Protein AF-A0A7S1ZCR9-F1 (afdb_monomer)

Structure (mmCIF, N/CA/C/O backbone):
data_AF-A0A7S1ZCR9-F1
#
_entry.id   AF-A0A7S1ZCR9-F1
#
loop_
_atom_site.group_PDB
_atom_site.id
_atom_site.type_symbol
_atom_site.label_atom_id
_atom_site.label_alt_id
_atom_site.label_comp_id
_atom_site.label_asym_id
_atom_site.label_entity_id
_atom_site.label_seq_id
_atom_site.pdbx_PDB_ins_code
_atom_site.Cartn_x
_atom_site.Cartn_y
_atom_site.Cartn_z
_atom_site.occupancy
_atom_site.B_iso_or_equiv
_atom_site.auth_seq_id
_atom_site.auth_comp_id
_atom_site.auth_asym_id
_atom_site.auth_atom_id
_atom_site.pdbx_PDB_model_num
ATOM 1 N N . ASP A 1 1 ? -61.822 32.992 -26.534 1.00 49.50 1 ASP A N 1
ATOM 2 C CA . ASP A 1 1 ? -61.126 31.820 -25.981 1.00 49.50 1 ASP A CA 1
ATOM 3 C C . ASP A 1 1 ? -60.286 31.151 -27.048 1.00 49.50 1 ASP A C 1
ATOM 5 O O . ASP A 1 1 ? -60.762 30.267 -27.739 1.00 49.50 1 ASP A O 1
ATOM 9 N N . GLU A 1 2 ? -59.045 31.603 -27.211 1.00 49.84 2 GLU A N 1
ATOM 10 C CA . GLU A 1 2 ? -58.054 30.924 -28.050 1.00 49.84 2 GLU A CA 1
ATOM 11 C C . GLU A 1 2 ? -56.739 30.927 -27.271 1.00 49.84 2 GLU A C 1
ATOM 13 O O . GLU A 1 2 ? -56.136 31.972 -27.029 1.00 49.84 2 GLU A O 1
ATOM 18 N N . LYS A 1 3 ? -56.384 29.755 -26.740 1.00 51.88 3 LYS A N 1
ATOM 19 C CA . LYS A 1 3 ? -55.224 29.540 -25.873 1.00 51.88 3 LYS A CA 1
ATOM 20 C C . LYS A 1 3 ? -54.081 29.052 -26.762 1.00 51.88 3 LYS A C 1
ATOM 22 O O . LYS A 1 3 ? -54.207 28.007 -27.392 1.00 51.88 3 LYS A O 1
ATOM 27 N N . ASN A 1 4 ? -53.014 29.841 -26.837 1.00 52.41 4 ASN A N 1
ATOM 28 C CA . ASN A 1 4 ? -51.874 29.614 -27.721 1.00 52.41 4 ASN A CA 1
ATOM 29 C C . ASN A 1 4 ? -50.956 28.505 -27.146 1.00 52.41 4 ASN A C 1
ATOM 31 O O . ASN A 1 4 ? -50.535 28.640 -25.996 1.00 52.41 4 ASN A O 1
ATOM 35 N N . PRO A 1 5 ? -50.658 27.416 -27.88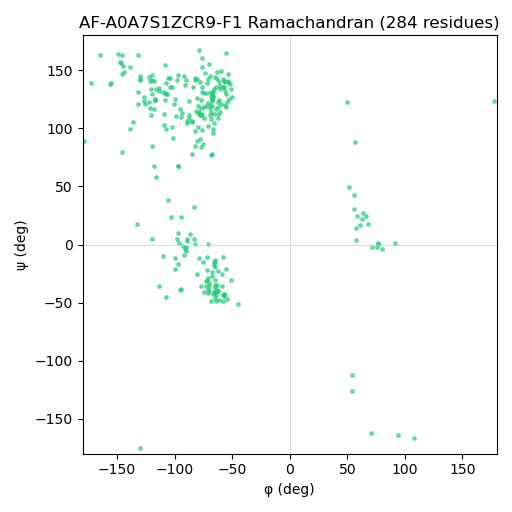0 1.00 57.91 5 PRO A N 1
ATOM 36 C CA . PRO A 1 5 ? -49.864 26.288 -27.390 1.00 57.91 5 PRO A CA 1
ATOM 37 C C . PRO A 1 5 ? -48.390 26.407 -27.820 1.00 57.91 5 PRO A C 1
ATOM 39 O O . PRO A 1 5 ? -47.932 25.637 -28.660 1.00 57.91 5 PRO A O 1
ATOM 42 N N . ALA A 1 6 ? -47.657 27.396 -27.299 1.00 52.97 6 ALA A N 1
ATOM 43 C CA . ALA A 1 6 ? -46.291 27.682 -27.763 1.00 52.97 6 ALA A CA 1
ATOM 44 C C . ALA A 1 6 ? -45.232 27.870 -26.659 1.00 52.97 6 ALA A C 1
ATOM 46 O O . ALA A 1 6 ? -44.154 28.367 -26.961 1.00 52.97 6 ALA A O 1
ATOM 47 N N . ASP A 1 7 ? -45.495 27.425 -25.427 1.00 53.25 7 ASP A N 1
ATOM 48 C CA . ASP A 1 7 ? -44.511 27.456 -24.335 1.00 53.25 7 ASP A CA 1
ATOM 49 C C . ASP A 1 7 ? -44.200 26.027 -23.851 1.00 53.25 7 ASP A C 1
ATOM 51 O O . ASP A 1 7 ? -44.572 25.622 -22.751 1.00 53.25 7 ASP A O 1
ATOM 55 N N . GLU A 1 8 ? -43.548 25.229 -24.699 1.00 56.06 8 GLU A N 1
ATOM 56 C CA . GLU A 1 8 ? -42.775 24.062 -24.251 1.00 56.06 8 GLU A CA 1
ATOM 57 C C . GLU A 1 8 ? -41.293 24.461 -24.268 1.00 56.06 8 GLU A C 1
ATOM 59 O O . GLU A 1 8 ? -40.614 24.387 -25.293 1.00 56.06 8 GLU A O 1
ATOM 64 N N . GLU A 1 9 ? -40.805 24.951 -23.124 1.00 56.88 9 GLU A N 1
ATOM 65 C CA . GLU A 1 9 ? -39.379 25.170 -22.880 1.00 56.88 9 GLU A CA 1
ATOM 66 C C . GLU A 1 9 ? -38.645 23.824 -22.938 1.00 56.88 9 GLU A C 1
ATOM 68 O O . GLU A 1 9 ? -38.769 22.972 -22.054 1.00 56.88 9 GLU A O 1
ATOM 73 N N . ALA A 1 10 ? -37.862 23.633 -23.998 1.00 54.91 10 ALA A N 1
ATOM 74 C CA . ALA A 1 10 ? -36.918 22.536 -24.110 1.00 54.91 10 ALA A CA 1
ATOM 75 C C . ALA A 1 10 ? -35.820 22.710 -23.048 1.00 54.91 10 ALA A C 1
ATOM 77 O O . ALA A 1 10 ? -34.938 23.557 -23.183 1.00 54.91 10 ALA A O 1
ATOM 78 N N . GLY A 1 11 ? -35.890 21.915 -21.978 1.00 61.62 11 GLY A N 1
ATOM 79 C CA . GLY A 1 11 ? -34.850 21.857 -20.956 1.00 61.62 11 GLY A CA 1
ATOM 80 C C . GLY A 1 11 ? -33.518 21.429 -21.570 1.00 61.62 11 GLY A C 1
ATOM 81 O O . GLY A 1 11 ? -33.420 20.350 -22.156 1.00 61.62 11 GLY A O 1
ATOM 82 N N . GLU A 1 12 ? -32.504 22.285 -21.446 1.00 64.38 12 GLU A N 1
ATOM 83 C CA . GLU A 1 12 ? -31.150 21.998 -21.913 1.00 64.38 12 GLU A CA 1
ATOM 84 C C . GLU A 1 12 ? -30.628 20.695 -21.278 1.00 64.38 12 GLU A C 1
ATOM 86 O O . GLU A 1 12 ? -30.739 20.507 -20.058 1.00 64.38 12 GLU A O 1
ATOM 91 N N . PRO A 1 13 ? -30.059 19.771 -22.074 1.00 60.44 13 PRO A N 1
ATOM 92 C CA . PRO A 1 13 ? -29.471 18.555 -21.541 1.00 60.44 13 PRO A CA 1
ATOM 93 C C . PRO A 1 13 ? -28.277 18.935 -20.666 1.00 60.44 13 PRO A C 1
ATOM 95 O O . PRO A 1 13 ? -27.293 19.496 -21.149 1.00 60.44 13 PRO A O 1
ATOM 98 N N . LYS A 1 14 ? -28.363 18.628 -19.367 1.00 62.47 14 LYS A N 1
ATOM 99 C CA . LYS A 1 14 ? -27.216 18.732 -18.462 1.00 62.47 14 LYS A CA 1
ATOM 100 C C . LYS A 1 14 ? -26.082 17.891 -19.043 1.00 62.47 14 LYS A C 1
ATOM 102 O O . LYS A 1 14 ? -26.239 16.686 -19.231 1.00 62.47 14 LYS A O 1
ATOM 107 N N . THR A 1 15 ? -24.975 18.548 -19.362 1.00 68.50 15 THR A N 1
ATOM 108 C CA . THR A 1 15 ? -23.771 17.909 -19.881 1.00 68.50 15 THR A CA 1
ATOM 109 C C . THR A 1 15 ? -23.232 16.917 -18.851 1.00 68.50 15 THR A C 1
ATOM 111 O O . THR A 1 15 ? -23.256 17.177 -17.649 1.00 68.50 15 THR A O 1
ATOM 114 N N . GLU A 1 16 ? -22.764 15.765 -19.329 1.00 73.50 16 GLU A N 1
ATOM 115 C CA . GLU A 1 16 ? -22.217 14.650 -18.535 1.00 73.50 16 GLU A CA 1
ATOM 116 C C . GLU A 1 16 ? -21.123 15.110 -17.547 1.00 73.50 16 GLU A C 1
ATOM 118 O O . GLU A 1 16 ? -21.042 14.628 -16.421 1.00 73.50 16 GLU A O 1
ATOM 123 N N . GLU A 1 17 ? -20.389 16.163 -17.912 1.00 77.19 17 GLU A N 1
ATOM 124 C CA . GLU A 1 17 ? -19.368 16.832 -17.099 1.00 77.19 17 GLU A CA 1
ATOM 125 C C . GLU A 1 17 ? -19.899 17.395 -15.764 1.00 77.19 17 GLU A C 1
ATOM 127 O O . GLU A 1 17 ? -19.229 17.305 -14.735 1.00 77.19 17 GLU A O 1
ATOM 132 N N . ALA A 1 18 ? -21.133 17.909 -15.730 1.00 74.81 18 ALA A N 1
ATOM 133 C CA . ALA A 1 18 ? -21.716 18.459 -14.505 1.00 74.81 18 ALA A CA 1
ATOM 134 C C . ALA A 1 18 ? -22.064 17.370 -13.473 1.00 74.81 18 ALA A C 1
ATOM 136 O O . ALA A 1 18 ? -22.050 17.629 -12.267 1.00 74.81 18 ALA A O 1
ATOM 137 N N . ALA A 1 19 ? -22.369 16.151 -13.932 1.00 73.12 19 ALA A N 1
ATOM 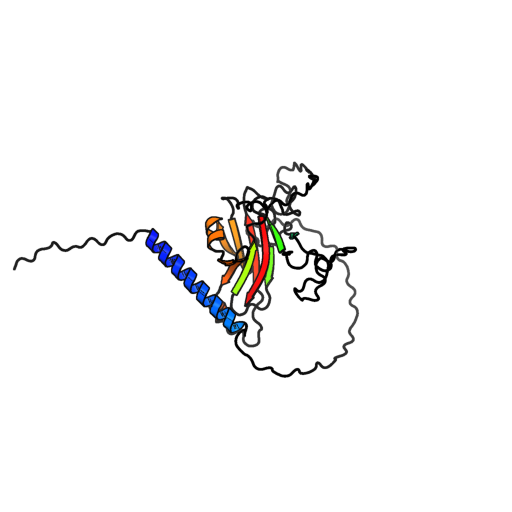138 C CA . ALA A 1 19 ? -22.658 15.022 -13.050 1.00 73.12 19 ALA A CA 1
ATOM 139 C C . ALA A 1 19 ? -21.383 14.502 -12.362 1.00 73.12 19 ALA A C 1
ATOM 141 O O . ALA A 1 19 ? -21.414 14.138 -11.182 1.00 73.12 19 ALA A O 1
ATOM 142 N N . ASP A 1 20 ? -20.250 14.528 -13.066 1.00 81.62 20 ASP A N 1
ATOM 143 C CA . ASP A 1 20 ? -18.962 14.112 -12.513 1.00 81.62 20 ASP A CA 1
ATOM 144 C C . ASP A 1 20 ? -18.425 15.108 -11.473 1.00 81.62 20 ASP A C 1
ATOM 146 O O . ASP A 1 20 ? -17.935 14.695 -10.415 1.00 81.62 20 ASP A O 1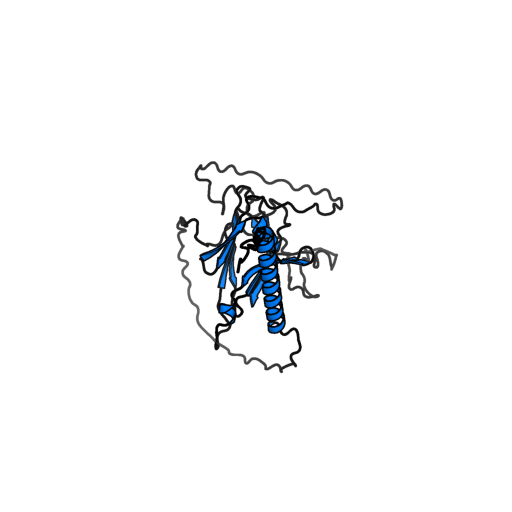
ATOM 150 N N . GLU A 1 21 ? -18.595 16.417 -11.689 1.00 83.44 21 GLU A N 1
ATOM 151 C CA . GLU A 1 21 ? -18.214 17.432 -10.695 1.00 83.44 21 GLU A CA 1
ATOM 152 C C . GLU A 1 21 ? -19.005 17.306 -9.382 1.00 83.44 21 GLU A C 1
ATOM 154 O O . GLU A 1 21 ? -18.441 17.449 -8.288 1.00 83.44 21 GLU A O 1
ATOM 159 N N . GLU A 1 22 ? -20.306 17.010 -9.463 1.00 87.50 22 GLU A N 1
ATOM 160 C CA . GLU A 1 22 ? -21.154 16.808 -8.285 1.00 87.50 22 GLU A CA 1
ATOM 161 C C . GLU A 1 22 ? -20.697 15.583 -7.480 1.00 87.50 22 GLU A C 1
ATOM 163 O O . GLU A 1 22 ? -20.521 15.665 -6.258 1.00 87.50 22 GLU A O 1
ATOM 168 N N . LYS A 1 23 ? -20.371 14.485 -8.167 1.00 81.00 23 LYS A N 1
ATOM 169 C CA . LYS A 1 23 ? -19.879 13.247 -7.548 1.00 81.00 23 LYS A CA 1
ATOM 170 C C . LYS A 1 23 ? -18.519 13.433 -6.865 1.00 81.00 23 LYS A C 1
ATOM 172 O O . LYS A 1 23 ? -18.327 12.982 -5.732 1.00 81.00 23 LYS A O 1
ATOM 177 N N . ILE A 1 24 ? -17.589 14.161 -7.492 1.00 74.62 24 ILE A N 1
ATOM 178 C CA . ILE A 1 24 ? -16.286 14.515 -6.894 1.00 74.62 24 ILE A CA 1
ATOM 179 C C . ILE A 1 24 ? -16.480 15.385 -5.644 1.00 74.62 24 ILE A C 1
ATOM 181 O O . ILE A 1 24 ? -15.798 15.205 -4.623 1.00 74.62 24 ILE A O 1
ATOM 185 N N . ARG A 1 25 ? -17.430 16.325 -5.686 1.00 82.00 25 ARG A N 1
ATOM 186 C CA . ARG A 1 25 ? -17.746 17.199 -4.553 1.00 82.00 25 ARG A CA 1
ATOM 187 C C . ARG A 1 25 ? -18.323 16.417 -3.374 1.00 82.00 25 ARG A C 1
ATOM 189 O O . ARG A 1 25 ? -17.927 16.693 -2.236 1.00 82.00 25 ARG A O 1
ATOM 196 N N . GLU A 1 26 ? -19.203 15.449 -3.615 1.00 86.12 26 GLU A N 1
ATOM 197 C CA . GLU A 1 26 ? -19.743 14.569 -2.572 1.00 86.12 26 GLU A CA 1
ATOM 198 C C . GLU A 1 26 ? -18.653 13.703 -1.927 1.00 86.12 26 GLU A C 1
ATOM 200 O O . GLU A 1 26 ? -18.505 13.730 -0.701 1.00 86.12 26 GLU A O 1
ATOM 205 N N . LEU A 1 27 ? -17.808 13.041 -2.727 1.00 76.81 27 LEU A N 1
ATOM 206 C CA . LEU A 1 27 ? -16.653 12.258 -2.251 1.00 76.81 27 LEU A CA 1
ATOM 207 C C . LEU A 1 27 ? -15.690 13.099 -1.403 1.00 76.81 27 LEU A C 1
ATOM 209 O O . LEU A 1 27 ? -15.246 12.687 -0.325 1.00 76.81 27 LEU A O 1
ATOM 213 N N . THR A 1 28 ? -15.419 14.330 -1.837 1.00 79.69 28 THR A N 1
ATOM 214 C CA . THR A 1 28 ? -14.578 15.273 -1.091 1.00 79.69 28 THR A CA 1
ATOM 215 C C . THR A 1 28 ? -15.209 15.654 0.252 1.00 79.69 28 THR A C 1
ATOM 217 O O . THR A 1 28 ? -14.507 15.795 1.261 1.00 79.69 28 THR A O 1
ATOM 220 N N . GLN A 1 29 ? -16.530 15.847 0.302 1.00 79.44 29 GLN A N 1
ATOM 221 C CA . GLN A 1 29 ? -17.231 16.165 1.547 1.00 79.44 29 GLN A CA 1
ATOM 222 C C . GLN A 1 29 ? -17.291 14.971 2.501 1.00 79.44 29 GLN A C 1
ATOM 224 O O . GLN A 1 29 ? -17.052 15.166 3.696 1.00 79.44 29 GLN A O 1
ATOM 229 N N . ALA A 1 30 ? -17.551 13.764 1.997 1.00 76.75 30 ALA A N 1
ATOM 230 C CA . ALA A 1 30 ? -17.520 12.528 2.776 1.00 76.75 30 ALA A CA 1
ATOM 231 C C . ALA A 1 30 ? -16.142 12.330 3.424 1.00 76.75 30 ALA A C 1
ATOM 233 O O . ALA A 1 30 ? -16.035 12.239 4.647 1.00 76.75 30 ALA A O 1
ATOM 234 N N . THR A 1 31 ? -15.077 12.474 2.633 1.00 72.50 31 THR A N 1
ATOM 235 C CA . THR A 1 31 ? -13.688 12.410 3.105 1.00 72.50 31 THR A CA 1
ATOM 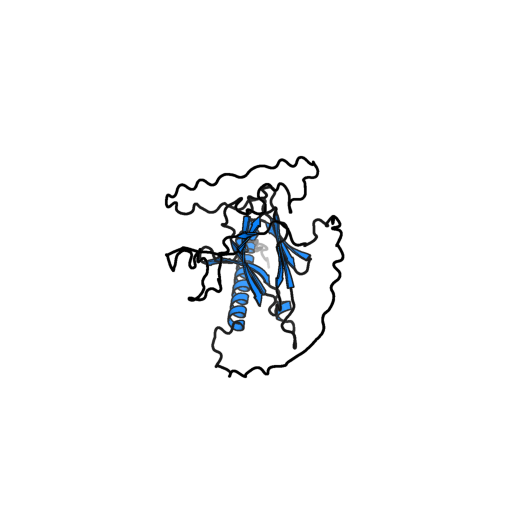236 C C . THR A 1 31 ? -13.397 13.437 4.211 1.00 72.50 31 THR A C 1
ATOM 238 O O . THR A 1 31 ? -12.759 13.134 5.223 1.00 72.50 31 THR A O 1
ATOM 241 N N . LYS A 1 32 ? -13.881 14.681 4.069 1.00 75.44 32 LYS A N 1
ATOM 242 C CA . LYS A 1 32 ? -13.726 15.720 5.108 1.00 75.44 32 LYS A CA 1
ATOM 243 C C . LYS A 1 32 ? -14.480 15.381 6.396 1.00 75.44 32 LYS A C 1
ATOM 245 O O . LYS A 1 32 ? -13.997 15.737 7.473 1.00 75.44 32 LYS A O 1
ATOM 250 N N . ARG A 1 33 ? -15.647 14.733 6.307 1.00 80.75 33 ARG A N 1
ATOM 251 C CA . ARG A 1 33 ? -16.419 14.279 7.476 1.00 80.75 33 ARG A CA 1
ATOM 252 C C . ARG A 1 33 ? -15.689 13.143 8.193 1.00 80.75 33 ARG A C 1
ATOM 254 O O . ARG A 1 33 ? -15.450 13.287 9.390 1.00 80.75 33 ARG A O 1
ATOM 261 N N . ALA A 1 34 ? -15.224 12.127 7.466 1.00 67.06 34 ALA A N 1
ATOM 262 C CA . ALA A 1 34 ? -14.441 11.018 8.020 1.00 67.06 34 ALA A CA 1
ATOM 263 C C . ALA A 1 34 ? -13.205 11.518 8.792 1.00 67.06 34 ALA A C 1
ATOM 265 O O . ALA A 1 34 ? -12.998 11.170 9.954 1.00 67.06 34 ALA A O 1
ATOM 266 N N . MET A 1 35 ? -12.439 12.459 8.222 1.00 64.69 35 MET A N 1
ATOM 267 C CA . MET A 1 35 ? -11.261 13.016 8.908 1.00 64.69 35 MET A CA 1
ATOM 268 C C . MET A 1 35 ? -11.586 13.809 10.181 1.00 64.69 35 MET A C 1
ATOM 270 O O . MET A 1 35 ? -10.760 13.863 11.095 1.00 64.69 35 MET A O 1
ATOM 274 N N . ARG A 1 36 ? -12.757 14.454 10.262 1.00 68.44 36 ARG A N 1
ATOM 275 C CA . ARG A 1 36 ? -13.186 15.136 11.495 1.00 68.44 36 ARG A CA 1
ATOM 276 C C . ARG A 1 36 ? -13.534 14.129 12.587 1.00 68.44 36 ARG A C 1
ATOM 278 O O . ARG A 1 36 ? -13.158 14.361 13.734 1.00 68.44 36 ARG A O 1
ATOM 285 N N . THR A 1 37 ? -14.185 13.023 12.236 1.00 67.88 37 THR A N 1
ATOM 286 C CA . THR A 1 37 ? -14.494 11.934 13.173 1.00 67.88 37 THR A CA 1
ATOM 287 C C . THR A 1 37 ? -13.214 11.324 13.738 1.00 67.88 37 THR A C 1
ATOM 289 O O . THR A 1 37 ? -13.054 11.284 14.957 1.00 67.88 37 THR A O 1
ATOM 292 N N . VAL A 1 38 ? -12.238 11.008 12.879 1.00 60.06 38 VAL A N 1
ATOM 293 C CA . VAL A 1 38 ? -10.929 10.471 13.299 1.00 60.06 38 VAL A CA 1
ATOM 294 C C . VAL A 1 38 ? -10.198 11.421 14.256 1.00 60.06 38 VAL A C 1
ATOM 296 O O . VAL A 1 38 ? -9.682 10.988 15.284 1.00 60.06 38 VAL A O 1
ATOM 299 N N . ARG A 1 39 ? -10.185 12.737 13.988 1.00 61.88 39 ARG A N 1
ATOM 300 C CA . ARG A 1 39 ? -9.555 13.721 14.897 1.00 61.88 39 ARG A CA 1
ATOM 301 C C . ARG A 1 39 ? -10.219 13.780 16.273 1.00 61.88 39 ARG A C 1
ATOM 303 O O . ARG A 1 39 ? -9.526 14.003 17.264 1.00 61.88 39 ARG A O 1
ATOM 310 N N . ARG A 1 40 ? -11.539 13.593 16.330 1.00 63.34 40 ARG A N 1
ATOM 311 C CA . ARG A 1 40 ? -12.306 13.595 17.580 1.00 63.34 40 ARG A CA 1
ATOM 312 C C . ARG A 1 40 ? -12.077 12.309 18.378 1.00 63.34 40 ARG A C 1
ATOM 314 O O . ARG A 1 40 ? -11.883 12.387 19.587 1.00 63.34 40 ARG A O 1
ATOM 321 N N . ALA A 1 41 ? -12.027 11.160 17.702 1.00 55.84 41 ALA A N 1
ATOM 322 C CA . ALA A 1 41 ? -11.715 9.864 18.306 1.00 55.84 41 ALA A CA 1
ATOM 323 C C . ALA A 1 41 ? -10.273 9.803 18.846 1.00 55.84 41 ALA A C 1
ATOM 325 O O . ALA A 1 41 ? -10.038 9.283 19.934 1.00 55.84 41 ALA A O 1
ATOM 326 N N . ALA A 1 42 ? -9.318 10.434 18.155 1.00 56.47 42 ALA A N 1
ATOM 327 C CA . ALA A 1 42 ? -7.912 10.489 18.563 1.00 56.47 42 ALA A CA 1
ATOM 328 C C . ALA A 1 42 ? -7.627 11.369 19.803 1.00 56.47 42 ALA A C 1
ATOM 330 O O . ALA A 1 42 ? -6.471 11.501 20.200 1.00 56.47 42 ALA A O 1
ATOM 331 N N . GLY A 1 43 ? -8.639 11.997 20.417 1.00 44.62 43 GLY A N 1
ATOM 332 C CA . GLY A 1 43 ? -8.478 12.722 21.685 1.00 44.62 43 GLY A CA 1
ATOM 333 C C . GLY A 1 43 ? -7.533 13.928 21.624 1.00 44.62 43 GLY A C 1
ATOM 334 O O . GLY A 1 43 ? -7.024 14.353 22.660 1.00 44.62 43 GLY A O 1
ATOM 335 N N . VAL A 1 44 ? -7.299 14.491 20.432 1.00 54.88 44 VAL A N 1
ATOM 336 C CA . VAL A 1 44 ? -6.412 15.655 20.230 1.00 54.88 44 VAL A CA 1
ATOM 337 C C . VAL A 1 44 ? -6.966 16.920 20.909 1.00 54.88 44 VAL A C 1
ATOM 339 O O . VAL A 1 44 ? -6.220 17.860 21.171 1.00 54.88 44 VAL A O 1
ATOM 342 N N . GLU A 1 45 ? -8.242 16.927 21.298 1.00 45.97 45 GLU A N 1
ATOM 343 C CA . GLU A 1 45 ? -8.829 17.967 22.143 1.00 45.97 45 GLU A CA 1
ATOM 344 C C . GLU A 1 45 ? -9.099 17.437 23.561 1.00 45.97 45 GLU A C 1
ATOM 346 O O . GLU A 1 45 ? -10.092 16.766 23.826 1.00 45.97 45 GLU A O 1
ATOM 351 N N . GLY A 1 46 ? -8.172 17.763 24.469 1.00 48.84 46 GLY A N 1
ATOM 352 C CA . GLY A 1 46 ? -8.399 17.961 25.904 1.00 48.84 46 GLY A CA 1
ATOM 353 C C . GLY A 1 46 ? -9.029 16.810 26.694 1.00 48.84 46 GLY A C 1
ATOM 354 O O . GLY A 1 46 ? -10.225 16.832 26.978 1.00 48.84 46 GLY A O 1
ATOM 355 N N . ARG A 1 47 ? -8.205 15.888 27.209 1.00 42.41 47 ARG A N 1
ATOM 356 C CA . ARG A 1 47 ? -8.578 15.056 28.367 1.00 42.41 47 ARG A CA 1
ATOM 357 C C . ARG A 1 47 ? -7.704 15.375 29.590 1.00 42.41 47 ARG A C 1
ATOM 359 O O . ARG A 1 47 ? -6.482 15.426 29.450 1.00 42.41 47 ARG A O 1
ATOM 366 N N . PRO A 1 48 ? -8.298 15.581 30.784 1.00 45.78 48 PRO A N 1
ATOM 367 C CA . PRO A 1 48 ? -7.550 15.726 32.029 1.00 45.78 48 PRO A CA 1
ATOM 368 C C . PRO A 1 48 ? -6.899 14.397 32.442 1.00 45.78 48 PRO A C 1
ATOM 370 O O . PRO A 1 48 ? -7.446 13.318 32.218 1.00 45.78 48 PRO A O 1
ATOM 373 N N . ALA A 1 49 ? -5.711 14.500 33.040 1.00 40.19 49 ALA A N 1
ATOM 374 C CA . ALA A 1 49 ? -4.866 13.379 33.433 1.00 40.19 49 ALA A CA 1
ATOM 375 C C . ALA A 1 49 ? -5.542 12.481 34.488 1.00 40.19 49 ALA A C 1
ATOM 377 O O . ALA A 1 49 ? -5.891 12.944 35.574 1.00 40.19 49 ALA A O 1
ATOM 378 N N . VAL A 1 50 ? -5.682 11.188 34.181 1.00 44.12 50 VAL A N 1
ATOM 379 C CA . VAL A 1 50 ? -6.155 10.157 35.119 1.00 44.12 50 VAL A CA 1
ATOM 380 C C . VAL A 1 50 ? -4.961 9.348 35.629 1.00 44.12 50 VAL A C 1
ATOM 382 O O . VAL A 1 50 ? -4.057 8.995 34.872 1.00 44.12 50 VAL A O 1
ATOM 385 N N . GLY A 1 51 ? -4.952 9.118 36.943 1.00 41.25 51 GLY A N 1
ATOM 386 C CA . GLY A 1 51 ? -3.835 8.595 37.722 1.00 41.25 51 GLY A CA 1
ATOM 387 C C . GLY A 1 51 ? -3.408 7.162 37.394 1.00 41.25 51 GLY A C 1
ATOM 388 O O . GLY A 1 51 ? -4.209 6.273 37.115 1.00 41.25 51 GLY A O 1
ATOM 389 N N . VAL A 1 52 ? -2.095 6.965 37.488 1.00 38.66 52 VAL A N 1
ATOM 390 C CA . VAL A 1 52 ? -1.361 5.715 37.274 1.00 38.66 52 VAL A CA 1
ATOM 391 C C . VAL A 1 52 ? -1.631 4.736 38.420 1.00 38.66 52 VAL A C 1
ATOM 393 O O . VAL A 1 52 ? -1.310 5.026 39.571 1.00 38.66 52 VAL A O 1
ATOM 396 N N . THR A 1 53 ? -2.154 3.549 38.104 1.00 41.62 53 THR A N 1
ATOM 397 C CA . THR A 1 53 ? -2.271 2.430 39.056 1.00 41.62 53 THR A CA 1
ATOM 398 C C . THR A 1 53 ? -1.234 1.358 38.712 1.00 41.62 53 THR A C 1
ATOM 400 O O . THR A 1 53 ? -1.097 0.970 37.554 1.00 41.62 53 THR A O 1
ATOM 403 N N . GLN A 1 54 ? -0.459 0.912 39.706 1.00 43.19 54 GLN A N 1
ATOM 404 C CA . GLN A 1 54 ? 0.661 -0.024 39.534 1.00 43.19 54 GLN A CA 1
ATOM 405 C C . GLN A 1 54 ? 0.213 -1.478 39.267 1.00 43.19 54 GLN A C 1
ATOM 407 O O . GLN A 1 54 ? -0.771 -1.929 39.859 1.00 43.19 54 GLN A O 1
ATOM 412 N N . PRO A 1 55 ? 0.972 -2.264 38.474 1.00 43.41 55 PRO A N 1
ATOM 413 C CA . PRO A 1 55 ? 0.657 -3.665 38.215 1.00 43.41 55 PRO A CA 1
ATOM 414 C C . PRO A 1 55 ? 1.176 -4.615 39.311 1.00 43.41 55 PRO A C 1
ATOM 416 O O . PRO A 1 55 ? 2.330 -4.553 39.745 1.00 43.41 55 PRO A O 1
ATOM 419 N N . ARG A 1 56 ? 0.315 -5.558 39.719 1.00 42.91 56 ARG A N 1
ATOM 420 C CA . ARG A 1 56 ? 0.636 -6.700 40.593 1.00 42.91 56 ARG A CA 1
ATOM 421 C C . ARG A 1 56 ? 1.393 -7.788 39.821 1.00 42.91 56 ARG A C 1
ATOM 423 O O . ARG A 1 56 ? 0.958 -8.231 38.764 1.00 42.91 56 ARG A O 1
ATOM 430 N N . ARG A 1 57 ? 2.505 -8.262 40.396 1.00 39.00 57 ARG A N 1
ATOM 431 C CA . ARG A 1 57 ? 3.317 -9.391 39.906 1.00 39.00 57 ARG A CA 1
ATOM 432 C C . ARG A 1 57 ? 2.643 -10.733 40.227 1.00 39.00 57 ARG A C 1
ATOM 434 O O . ARG A 1 57 ? 2.589 -11.119 41.391 1.00 39.00 57 ARG A O 1
ATOM 441 N N . GLY A 1 58 ? 2.191 -11.453 39.201 1.00 42.34 58 GLY A N 1
ATOM 442 C CA . GLY A 1 58 ? 1.771 -12.857 39.284 1.00 42.34 58 GLY A CA 1
ATOM 443 C C . GLY A 1 58 ? 2.878 -13.795 38.797 1.00 42.34 58 GLY A C 1
ATOM 444 O O . GLY A 1 58 ? 3.391 -13.633 37.694 1.00 42.34 58 GLY A O 1
ATOM 445 N N . ARG A 1 59 ? 3.271 -14.757 39.637 1.00 43.62 59 ARG A N 1
ATOM 446 C CA . ARG A 1 59 ? 4.314 -15.764 39.388 1.00 43.62 59 ARG A CA 1
ATOM 447 C C . ARG A 1 59 ? 3.624 -17.065 38.956 1.00 43.62 59 ARG A C 1
ATOM 449 O O . ARG A 1 59 ? 2.965 -17.684 39.783 1.00 43.62 59 ARG A O 1
ATOM 456 N N . GLY A 1 60 ? 3.760 -17.465 37.692 1.00 41.94 60 GLY A N 1
ATOM 457 C CA . GLY A 1 60 ? 3.203 -18.714 37.157 1.00 41.94 60 GLY A CA 1
ATOM 458 C C . GLY A 1 60 ? 4.301 -19.652 36.655 1.00 41.94 60 GLY A C 1
ATOM 459 O O . GLY A 1 60 ? 5.029 -19.308 35.729 1.00 41.94 60 GLY A O 1
ATOM 460 N N . GLN A 1 61 ? 4.430 -20.819 37.291 1.00 49.34 61 GLN A N 1
ATOM 461 C CA . GLN A 1 61 ? 5.185 -21.981 36.807 1.00 49.34 61 GLN A CA 1
ATOM 462 C C . GLN A 1 61 ? 4.314 -22.771 35.819 1.00 49.34 61 GLN A C 1
ATOM 464 O O . GLN A 1 61 ? 3.127 -22.947 36.082 1.00 49.34 61 GLN A O 1
ATOM 469 N N . GLY A 1 62 ? 4.884 -23.309 34.734 1.00 41.81 62 GLY A N 1
ATOM 470 C CA . GLY A 1 62 ? 4.117 -24.178 33.835 1.00 41.81 62 GLY A CA 1
ATOM 471 C C . GLY A 1 62 ? 4.879 -24.759 32.643 1.00 41.81 62 GLY A C 1
ATOM 472 O O . GLY A 1 62 ? 4.884 -24.169 31.577 1.00 41.81 62 GLY A O 1
ATOM 473 N N . GLN A 1 63 ? 5.484 -25.926 32.883 1.00 43.44 63 GLN A N 1
ATOM 474 C CA . GLN A 1 63 ? 5.604 -27.124 32.028 1.00 43.44 63 GLN A CA 1
ATOM 475 C C . GLN A 1 63 ? 6.084 -27.022 30.562 1.00 43.44 63 GLN A C 1
ATOM 477 O O . GLN A 1 63 ? 5.484 -26.404 29.691 1.00 43.44 63 GLN A O 1
ATOM 482 N N . GLY A 1 64 ? 7.162 -27.769 30.288 1.00 49.12 64 GLY A N 1
ATOM 483 C CA . GLY A 1 64 ? 7.755 -27.952 28.968 1.00 49.12 64 GLY A CA 1
ATOM 484 C C . GLY A 1 64 ? 6.942 -28.870 28.056 1.00 49.12 64 GLY A C 1
ATOM 485 O O . GLY A 1 64 ? 6.613 -30.002 28.410 1.00 49.12 64 GLY A O 1
ATOM 486 N N . GLN A 1 65 ? 6.695 -28.387 26.841 1.00 45.59 65 GLN A N 1
ATOM 487 C CA . GLN A 1 65 ? 6.015 -29.106 25.773 1.00 45.59 65 GLN A CA 1
ATOM 488 C C . GLN A 1 65 ? 7.036 -29.457 24.680 1.00 45.59 65 GLN A C 1
ATOM 490 O O . GLN A 1 65 ? 7.602 -28.582 24.021 1.00 45.59 65 GLN A O 1
ATOM 495 N N . LYS A 1 66 ? 7.313 -30.756 24.518 1.00 53.69 66 LYS A N 1
ATOM 496 C CA . LYS A 1 66 ? 8.188 -31.300 23.469 1.00 53.69 66 LYS A CA 1
ATOM 497 C C . LYS A 1 66 ? 7.498 -31.136 22.110 1.00 53.69 66 LYS A C 1
ATOM 499 O O . LYS A 1 66 ? 6.496 -31.793 21.852 1.00 53.69 66 LYS A O 1
ATOM 504 N N . ARG A 1 67 ? 8.032 -30.267 21.246 1.00 42.66 67 ARG A N 1
ATOM 505 C CA . ARG A 1 67 ? 7.577 -30.104 19.855 1.00 42.66 67 ARG A CA 1
ATOM 506 C C . ARG A 1 67 ? 8.318 -31.087 18.947 1.00 42.66 67 ARG A C 1
ATOM 508 O O . ARG A 1 67 ? 9.512 -30.921 18.707 1.00 42.66 67 ARG A O 1
ATOM 515 N N . GLY A 1 68 ? 7.606 -32.101 18.457 1.00 44.19 68 GLY A N 1
ATOM 516 C CA . GLY A 1 68 ? 8.034 -32.900 17.309 1.00 44.19 68 GLY A CA 1
ATOM 517 C C . GLY A 1 68 ? 7.981 -32.041 16.046 1.00 44.19 68 GLY A C 1
ATOM 518 O O . GLY A 1 68 ? 6.978 -31.380 15.788 1.00 44.19 68 GLY A O 1
ATOM 519 N N . ARG A 1 69 ? 9.084 -31.994 15.295 1.00 44.69 69 ARG A N 1
ATOM 520 C CA . ARG A 1 69 ? 9.147 -31.360 13.974 1.00 44.69 69 ARG A CA 1
ATOM 521 C C . ARG A 1 69 ? 8.621 -32.354 12.946 1.00 44.69 69 ARG A C 1
ATOM 523 O O . ARG A 1 69 ? 9.350 -33.241 12.516 1.00 44.69 69 ARG A O 1
ATOM 530 N N . GLU A 1 70 ? 7.358 -32.197 12.586 1.00 46.25 70 GLU A N 1
ATOM 531 C CA . GLU A 1 70 ? 6.760 -32.851 11.429 1.00 46.25 70 GLU A CA 1
ATOM 532 C C . GLU A 1 70 ? 7.165 -32.052 10.183 1.00 46.25 70 GLU A C 1
ATOM 534 O O . GLU A 1 70 ? 6.939 -30.841 10.101 1.00 46.25 70 GLU A O 1
ATOM 539 N N . ALA A 1 71 ? 7.875 -32.700 9.261 1.00 49.88 71 ALA A N 1
ATOM 540 C CA . ALA A 1 71 ? 8.322 -32.082 8.022 1.00 49.88 71 ALA A CA 1
ATOM 541 C C . ALA A 1 71 ? 7.103 -31.857 7.119 1.00 49.88 71 ALA A C 1
ATOM 543 O O . ALA A 1 71 ? 6.591 -32.794 6.511 1.00 49.88 71 ALA A O 1
ATOM 544 N N . GLN A 1 72 ? 6.622 -30.615 7.062 1.00 43.53 72 GLN A N 1
ATOM 545 C CA . GLN A 1 72 ? 5.542 -30.227 6.162 1.00 43.53 72 GLN A CA 1
ATOM 546 C C . GLN A 1 72 ? 6.042 -30.285 4.719 1.00 43.53 72 GLN A C 1
ATOM 548 O O . GLN A 1 72 ? 6.857 -29.476 4.279 1.00 43.53 72 GLN A O 1
ATOM 553 N N . GLN A 1 73 ? 5.551 -31.290 4.004 1.00 38.25 73 GLN A N 1
ATOM 554 C CA . GLN A 1 73 ? 5.723 -31.470 2.574 1.00 38.25 73 GLN A CA 1
ATOM 555 C C . GLN A 1 73 ? 4.987 -30.327 1.858 1.00 38.25 73 GLN A C 1
ATOM 557 O O . GLN A 1 73 ? 3.763 -30.222 1.932 1.00 38.25 73 GLN A O 1
ATOM 562 N N . THR A 1 74 ? 5.735 -29.434 1.213 1.00 37.06 74 THR A N 1
ATOM 563 C CA . THR A 1 74 ? 5.208 -28.296 0.453 1.00 37.06 74 THR A CA 1
ATOM 564 C C . THR A 1 74 ? 4.443 -28.812 -0.762 1.00 37.06 74 THR A C 1
ATOM 566 O O . THR A 1 74 ? 5.028 -29.135 -1.794 1.00 37.06 74 THR A O 1
ATOM 569 N N . GLN A 1 75 ? 3.120 -28.925 -0.639 1.00 37.72 75 GLN A N 1
ATOM 570 C CA . GLN A 1 75 ? 2.261 -29.128 -1.797 1.00 37.72 75 GLN A CA 1
ATOM 571 C C . GLN A 1 75 ? 2.305 -27.873 -2.670 1.00 37.72 75 GLN A C 1
ATOM 573 O O . GLN A 1 75 ? 2.103 -26.758 -2.185 1.00 37.72 75 GLN A O 1
ATOM 578 N N . ILE A 1 76 ? 2.584 -28.066 -3.957 1.00 41.22 76 ILE A N 1
ATOM 579 C CA . ILE A 1 76 ? 2.482 -27.024 -4.976 1.00 41.22 76 ILE A CA 1
ATOM 580 C C . ILE A 1 76 ? 0.991 -26.692 -5.099 1.00 41.22 76 ILE A C 1
ATOM 582 O O . ILE A 1 76 ? 0.218 -27.455 -5.675 1.00 41.22 76 ILE A O 1
ATOM 586 N N . ARG A 1 77 ? 0.568 -25.603 -4.456 1.00 39.97 77 ARG A N 1
ATOM 587 C CA . ARG A 1 77 ? -0.815 -25.122 -4.468 1.00 39.97 77 ARG A CA 1
ATOM 588 C C . ARG A 1 77 ? -1.048 -24.415 -5.803 1.00 39.97 77 ARG A C 1
ATOM 590 O O . ARG A 1 77 ? -0.463 -23.362 -6.033 1.00 39.97 77 ARG A O 1
ATOM 597 N N . ILE A 1 78 ? -1.879 -24.991 -6.668 1.00 46.44 78 ILE A N 1
ATOM 598 C CA . ILE A 1 78 ? -2.480 -24.250 -7.782 1.00 46.44 78 ILE A CA 1
ATOM 599 C C . ILE A 1 78 ? -3.557 -23.377 -7.140 1.00 46.44 78 ILE A C 1
ATOM 601 O O . ILE A 1 78 ? -4.517 -23.897 -6.574 1.00 46.44 78 ILE A O 1
ATOM 605 N N . LEU A 1 79 ? -3.320 -22.072 -7.100 1.00 50.41 79 LEU A N 1
ATOM 606 C CA . LEU A 1 79 ? -4.245 -21.103 -6.526 1.00 50.41 79 LEU A CA 1
ATOM 607 C C . LEU A 1 79 ? -5.191 -20.620 -7.620 1.00 50.41 79 LEU A C 1
ATOM 609 O O . LEU A 1 79 ? -4.760 -20.436 -8.755 1.00 50.41 79 LEU A O 1
ATOM 613 N N . ASP A 1 80 ? -6.458 -20.426 -7.261 1.00 72.62 80 ASP A N 1
ATOM 614 C CA . ASP A 1 80 ? -7.405 -19.690 -8.100 1.00 72.62 80 ASP A CA 1
ATOM 615 C C . ASP A 1 80 ? -6.846 -18.280 -8.351 1.00 72.62 80 ASP A C 1
ATOM 617 O O . ASP A 1 80 ? -6.236 -17.705 -7.443 1.00 72.62 80 ASP A O 1
ATOM 621 N N . GLU A 1 81 ? -7.017 -17.716 -9.549 1.00 71.50 81 GLU A N 1
ATOM 622 C CA . GLU A 1 81 ? -6.432 -16.405 -9.908 1.00 71.50 81 GLU A CA 1
ATOM 623 C C . GLU A 1 81 ? -6.897 -15.271 -8.968 1.00 71.50 81 GLU A C 1
ATOM 625 O O . GLU A 1 81 ? -6.169 -14.297 -8.726 1.00 71.50 81 GLU A O 1
ATOM 630 N N . ASP A 1 82 ? -8.071 -15.462 -8.363 1.00 81.88 82 ASP A N 1
ATOM 631 C CA . ASP A 1 82 ? -8.712 -14.551 -7.415 1.00 81.88 82 ASP A CA 1
ATOM 632 C C . ASP A 1 82 ? -8.381 -14.848 -5.944 1.00 81.88 82 ASP A C 1
ATOM 634 O O . ASP A 1 82 ? -8.827 -14.135 -5.042 1.00 81.88 82 ASP A O 1
ATOM 638 N N . ALA A 1 83 ? -7.589 -15.885 -5.658 1.00 91.88 83 ALA A N 1
ATOM 639 C CA . ALA A 1 83 ? -7.210 -16.208 -4.291 1.00 91.88 83 ALA A CA 1
ATOM 640 C C . ALA A 1 83 ? -6.301 -15.113 -3.706 1.00 91.88 83 ALA A C 1
ATOM 642 O O . ALA A 1 83 ? -5.183 -14.865 -4.170 1.00 91.88 83 ALA A O 1
ATOM 643 N N . VAL A 1 84 ? -6.761 -14.486 -2.625 1.00 94.31 84 VAL A N 1
ATOM 644 C CA . VAL A 1 84 ? -5.997 -13.484 -1.875 1.00 94.31 84 VAL A CA 1
ATOM 645 C C . VAL A 1 84 ? -5.021 -14.207 -0.949 1.00 94.31 84 VAL A C 1
ATOM 647 O O . VAL A 1 84 ? -5.339 -14.542 0.190 1.00 94.31 84 VAL A O 1
ATOM 650 N N . VAL A 1 85 ? -3.822 -14.500 -1.453 1.00 95.19 85 VAL A N 1
ATOM 651 C CA . VAL A 1 85 ? -2.747 -15.134 -0.674 1.00 95.19 85 VAL A CA 1
ATOM 652 C C . VAL A 1 85 ? -1.507 -14.249 -0.599 1.00 95.19 85 VAL A C 1
ATOM 654 O O . VAL A 1 85 ? -1.194 -13.587 -1.584 1.00 95.19 85 VAL A O 1
ATOM 657 N N . PRO A 1 86 ? -0.755 -14.255 0.518 1.00 96.94 86 PRO A N 1
ATOM 658 C CA . PRO A 1 86 ? 0.467 -13.467 0.632 1.00 96.94 86 PRO A CA 1
ATOM 659 C C . PRO A 1 86 ? 1.464 -13.756 -0.500 1.00 96.94 86 PRO A C 1
ATOM 661 O O . PRO A 1 86 ? 1.913 -14.891 -0.673 1.00 96.94 86 PRO A O 1
ATOM 664 N N . GLY A 1 87 ? 1.834 -12.707 -1.228 1.00 95.81 87 GLY A N 1
ATOM 665 C CA . GLY A 1 87 ? 2.849 -12.718 -2.270 1.00 95.81 87 GLY A CA 1
ATOM 666 C C . GLY A 1 87 ? 4.271 -12.739 -1.709 1.00 95.81 87 GLY A C 1
ATOM 667 O O . GLY A 1 87 ? 4.539 -12.391 -0.554 1.00 95.81 87 GLY A O 1
ATOM 668 N N . ARG A 1 88 ? 5.218 -13.157 -2.545 1.00 96.38 88 ARG A N 1
ATOM 669 C CA . ARG A 1 88 ? 6.632 -13.382 -2.201 1.00 96.38 88 ARG A CA 1
ATOM 670 C C . ARG A 1 88 ? 7.543 -12.229 -2.602 1.00 96.38 88 ARG A C 1
ATOM 672 O O . ARG A 1 88 ? 8.723 -12.245 -2.227 1.00 96.38 88 ARG A O 1
ATOM 679 N N . GLY A 1 89 ? 7.043 -11.288 -3.402 1.00 96.94 89 GLY A N 1
ATOM 680 C CA . GLY A 1 89 ? 7.872 -10.254 -4.017 1.00 96.94 89 GLY A CA 1
ATOM 681 C C . GLY A 1 89 ? 7.882 -8.913 -3.291 1.00 96.94 89 GLY A C 1
ATOM 682 O O . GLY A 1 89 ? 8.498 -7.976 -3.787 1.00 96.94 89 GLY A O 1
ATOM 683 N N . TRP A 1 90 ? 7.239 -8.798 -2.130 1.00 97.69 90 TRP A N 1
ATOM 684 C CA . TRP A 1 90 ? 7.333 -7.607 -1.283 1.00 97.69 90 TRP A CA 1
ATOM 685 C C . TRP A 1 90 ? 8.651 -7.596 -0.507 1.00 97.69 90 TRP A C 1
ATOM 687 O O . TRP A 1 90 ? 9.097 -8.630 -0.002 1.00 97.69 90 TRP A O 1
ATOM 697 N N . SER A 1 91 ? 9.286 -6.431 -0.386 1.00 95.88 91 SER A N 1
ATOM 698 C CA . SER A 1 91 ? 10.530 -6.296 0.377 1.00 95.88 91 SER A CA 1
ATOM 699 C C . SER A 1 91 ? 10.584 -5.040 1.224 1.00 95.88 91 SER A C 1
ATOM 701 O O . SER A 1 91 ? 9.950 -4.032 0.935 1.00 95.88 91 SER A O 1
ATOM 703 N N . LEU A 1 92 ? 11.343 -5.104 2.315 1.00 93.88 92 LEU A N 1
ATOM 704 C CA . LEU A 1 92 ? 11.578 -3.945 3.158 1.00 93.88 92 LEU A CA 1
ATOM 705 C C . LEU A 1 92 ? 12.639 -3.052 2.503 1.00 93.88 92 LEU A C 1
ATOM 707 O O . LEU A 1 92 ? 13.801 -3.436 2.382 1.00 93.88 92 LEU A O 1
ATOM 711 N N . ASN A 1 93 ? 12.240 -1.852 2.097 1.00 91.44 93 ASN A N 1
ATOM 712 C CA . ASN A 1 93 ? 13.100 -0.850 1.485 1.00 91.44 93 ASN A CA 1
ATOM 713 C C . ASN A 1 93 ? 13.410 0.278 2.472 1.00 91.44 93 ASN A C 1
ATOM 715 O O . ASN A 1 93 ? 12.556 0.677 3.261 1.00 91.44 93 ASN A O 1
ATOM 719 N N . ASP A 1 94 ? 14.640 0.795 2.406 1.00 86.12 94 ASP A N 1
ATOM 720 C CA . ASP A 1 94 ? 15.115 1.957 3.174 1.00 86.12 94 ASP A CA 1
ATOM 721 C C . ASP A 1 94 ? 15.003 1.826 4.710 1.00 86.12 94 ASP A C 1
ATOM 723 O O . ASP A 1 94 ? 15.175 2.800 5.446 1.00 86.12 94 ASP A O 1
ATOM 727 N N . ALA A 1 95 ? 14.778 0.611 5.222 1.00 84.00 95 ALA A N 1
ATOM 728 C CA . ALA A 1 95 ? 14.874 0.336 6.646 1.00 84.00 95 ALA A CA 1
ATOM 729 C C . ALA A 1 95 ? 16.321 0.471 7.107 1.00 84.00 95 ALA A C 1
ATOM 731 O O . ALA A 1 95 ? 17.239 -0.166 6.587 1.00 84.00 95 ALA A O 1
ATOM 732 N N . LYS A 1 96 ? 16.526 1.333 8.097 1.00 80.06 96 LYS A N 1
ATOM 733 C CA . LYS A 1 96 ? 17.834 1.557 8.695 1.00 80.06 96 LYS A CA 1
ATOM 734 C C . LYS A 1 96 ? 18.019 0.639 9.896 1.00 80.06 96 LYS A C 1
ATOM 736 O O . LYS A 1 96 ? 17.079 0.383 10.643 1.00 80.06 96 LYS A O 1
ATOM 741 N N . ALA A 1 97 ? 19.248 0.176 10.105 1.00 78.25 97 ALA A N 1
ATOM 742 C CA . ALA A 1 97 ? 19.594 -0.565 11.310 1.00 78.25 97 ALA A CA 1
ATOM 743 C C . ALA A 1 97 ? 19.422 0.311 12.565 1.00 78.25 97 ALA A C 1
ATOM 745 O O . ALA A 1 97 ? 19.650 1.523 12.524 1.00 78.25 97 ALA A O 1
ATOM 746 N N . GLY A 1 98 ? 19.069 -0.315 13.689 1.00 77.88 98 GLY A N 1
ATOM 747 C CA . GLY A 1 98 ? 18.924 0.343 14.988 1.00 77.88 98 GLY A CA 1
ATOM 748 C C . GLY A 1 98 ? 17.475 0.481 15.454 1.00 77.88 98 GLY A C 1
ATOM 749 O O . GLY A 1 98 ? 16.569 -0.167 14.941 1.00 77.88 98 GLY A O 1
ATOM 750 N N . PHE A 1 99 ? 17.273 1.305 16.484 1.00 79.19 99 PHE A N 1
ATOM 751 C CA . PHE A 1 99 ? 15.957 1.589 17.056 1.00 79.19 99 PHE A CA 1
ATOM 752 C C . PHE A 1 99 ? 15.398 2.855 16.404 1.00 79.19 99 PHE A C 1
ATOM 754 O O . PHE A 1 99 ? 15.954 3.932 16.620 1.00 79.19 99 PHE A O 1
ATOM 761 N N . CYS A 1 100 ? 14.360 2.695 15.578 1.00 74.38 100 CYS A N 1
ATOM 762 C CA . CYS A 1 100 ? 13.756 3.722 14.723 1.00 74.38 100 CYS A CA 1
ATOM 763 C C . CYS A 1 100 ? 12.306 4.013 15.139 1.00 74.38 100 CYS A C 1
ATOM 765 O O . CYS A 1 100 ? 11.385 3.840 14.349 1.00 74.38 100 CYS A O 1
ATOM 767 N N . ASP A 1 101 ? 12.092 4.422 16.388 1.00 74.50 101 ASP A N 1
ATOM 768 C CA . ASP A 1 101 ? 10.758 4.729 16.930 1.00 74.50 101 ASP A CA 1
ATOM 769 C C . ASP A 1 101 ? 10.327 6.194 16.722 1.00 74.50 101 ASP A C 1
ATOM 771 O O . ASP A 1 101 ? 9.280 6.610 17.210 1.00 74.50 101 ASP A O 1
ATOM 775 N N . GLY A 1 102 ? 11.144 6.999 16.033 1.00 69.31 102 GLY A N 1
ATOM 776 C CA . GLY A 1 102 ? 10.898 8.427 15.818 1.00 69.31 102 GLY A CA 1
ATOM 777 C C . GLY A 1 102 ? 11.193 9.319 17.031 1.00 69.31 102 GLY A C 1
ATOM 778 O O . GLY A 1 102 ? 11.039 10.537 16.938 1.00 69.31 102 GLY A O 1
ATOM 779 N N . SER A 1 103 ? 11.652 8.761 18.156 1.00 68.81 103 SER A N 1
ATOM 780 C CA . SER A 1 103 ? 12.083 9.555 19.309 1.00 68.81 103 SER A CA 1
ATOM 781 C C . SER A 1 103 ? 13.394 10.299 19.020 1.00 68.81 103 SER A C 1
ATOM 783 O O . SER A 1 103 ? 14.224 9.873 18.211 1.00 68.81 103 SER A O 1
ATOM 785 N N . SER A 1 104 ? 13.639 11.406 19.727 1.00 69.44 104 SER A N 1
ATOM 786 C CA . SER A 1 104 ? 14.916 12.136 19.644 1.00 69.44 104 SER A CA 1
ATOM 787 C C . SER A 1 104 ? 16.110 11.319 20.157 1.00 69.44 104 SER A C 1
ATOM 789 O O . SER A 1 104 ? 17.256 11.624 19.827 1.00 69.44 104 SER A O 1
ATOM 791 N N . THR A 1 105 ? 15.848 10.274 20.946 1.00 77.25 105 THR A N 1
ATOM 792 C CA . THR A 1 105 ? 16.846 9.333 21.468 1.00 77.25 105 THR A CA 1
ATOM 793 C C . THR A 1 105 ? 16.975 8.063 20.624 1.00 77.25 105 THR A C 1
ATOM 795 O O . THR A 1 105 ? 17.797 7.198 20.951 1.00 77.25 105 THR A O 1
ATOM 798 N N . SER A 1 106 ? 16.219 7.959 19.526 1.00 74.12 106 SER A N 1
ATOM 799 C CA . SER A 1 106 ? 16.306 6.859 18.571 1.00 74.12 106 SER A CA 1
ATOM 800 C C . SER A 1 106 ? 17.732 6.738 18.017 1.00 74.12 106 SER A C 1
ATOM 802 O O . SER A 1 106 ? 18.444 7.720 17.791 1.00 74.12 106 SER A O 1
ATOM 804 N N . ARG A 1 107 ? 18.197 5.498 17.837 1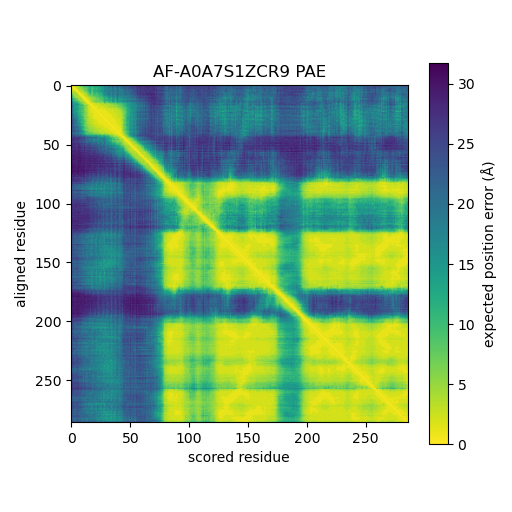.00 76.44 107 ARG A N 1
ATOM 805 C CA . ARG A 1 107 ? 19.522 5.182 17.268 1.00 76.44 107 ARG A CA 1
ATOM 806 C C . ARG A 1 107 ? 19.367 4.667 15.840 1.00 76.44 107 ARG A C 1
ATOM 808 O O . ARG A 1 107 ? 20.038 3.714 15.450 1.00 76.44 107 ARG A O 1
ATOM 815 N N . CYS A 1 108 ? 18.439 5.261 15.100 1.00 74.00 108 CYS A N 1
ATOM 816 C CA . CYS A 1 108 ? 18.090 4.850 13.753 1.00 74.00 108 CYS A CA 1
ATOM 817 C C . CYS A 1 108 ? 19.196 5.222 12.762 1.00 74.00 108 CYS A C 1
ATOM 819 O O . CYS A 1 108 ? 19.661 6.359 12.750 1.00 74.00 108 CYS A O 1
ATOM 821 N N . GLY A 1 109 ? 19.637 4.275 11.933 1.00 71.62 109 GLY A N 1
ATOM 822 C CA . GLY A 1 109 ? 20.638 4.537 10.894 1.00 71.62 109 GLY A CA 1
ATOM 823 C C . GLY A 1 109 ? 22.033 4.851 11.409 1.00 71.62 109 GLY A C 1
ATOM 824 O O . GLY A 1 109 ? 22.867 5.348 10.652 1.00 71.62 109 GLY A O 1
ATOM 825 N N . ARG A 1 110 ? 22.331 4.514 12.668 1.00 73.25 110 ARG A N 1
ATOM 826 C CA . ARG A 1 110 ? 23.698 4.579 13.187 1.00 73.25 110 ARG A CA 1
ATOM 827 C C . ARG A 1 110 ? 24.510 3.411 12.644 1.00 73.25 110 ARG A C 1
ATOM 829 O O . ARG A 1 110 ? 24.618 2.365 13.280 1.00 73.25 110 ARG A O 1
ATOM 836 N N . ASN A 1 111 ? 25.089 3.611 11.464 1.00 66.38 111 ASN A N 1
ATOM 837 C CA . ASN A 1 111 ? 26.087 2.697 10.926 1.00 66.38 111 ASN A CA 1
ATOM 838 C C . ASN A 1 111 ? 27.252 2.582 11.912 1.00 66.38 111 ASN A C 1
ATOM 840 O O . ASN A 1 111 ? 27.735 3.589 12.443 1.00 66.38 111 ASN A O 1
ATOM 844 N N . PHE A 1 112 ? 27.702 1.352 12.145 1.00 64.88 112 PHE A N 1
ATOM 845 C CA . PHE A 1 112 ? 28.883 1.096 12.956 1.00 64.88 112 PHE A CA 1
ATOM 846 C C . PHE A 1 112 ? 30.074 1.865 12.355 1.00 64.88 112 PHE A C 1
ATOM 848 O O . PHE A 1 112 ? 30.389 1.691 11.181 1.00 64.88 112 PHE A O 1
ATOM 855 N N . GLY A 1 113 ? 30.679 2.771 13.130 1.00 72.81 113 GLY A N 1
ATOM 856 C CA . GLY A 1 113 ? 31.800 3.613 12.684 1.00 72.81 113 GLY A CA 1
ATOM 857 C C . GLY A 1 113 ? 31.441 4.982 12.081 1.00 72.81 113 GLY A C 1
ATOM 858 O O . GLY A 1 113 ? 32.346 5.722 11.703 1.00 72.81 113 GLY A O 1
ATOM 859 N N . SER A 1 114 ? 30.163 5.373 12.004 1.00 71.38 114 SER A N 1
ATOM 860 C CA . SER A 1 114 ? 29.801 6.739 11.591 1.00 71.38 114 SER A CA 1
ATOM 861 C C . SER A 1 114 ? 30.091 7.753 12.707 1.00 71.38 114 SER A C 1
ATOM 863 O O . SER A 1 114 ? 29.477 7.701 13.771 1.00 71.38 114 SER A O 1
ATOM 865 N N . ASN A 1 115 ? 30.988 8.714 12.453 1.00 73.31 115 ASN A N 1
ATOM 866 C CA . ASN A 1 115 ? 31.290 9.812 13.389 1.00 73.31 115 ASN A CA 1
ATOM 867 C C . ASN A 1 115 ? 30.242 10.938 13.370 1.00 73.31 115 ASN A C 1
ATOM 869 O O . ASN A 1 115 ? 30.254 11.821 14.227 1.00 73.31 115 ASN A O 1
ATOM 873 N N . CYS A 1 116 ? 29.340 10.943 12.387 1.00 67.44 116 CYS A N 1
ATOM 874 C CA . CYS A 1 116 ? 28.303 11.959 12.283 1.00 67.44 116 CYS A CA 1
ATOM 875 C C . CYS A 1 116 ? 27.062 11.506 13.059 1.00 67.44 116 CYS A C 1
ATOM 877 O O . CYS A 1 116 ? 26.300 10.660 12.589 1.00 67.44 116 CYS A O 1
ATOM 879 N N . LEU A 1 117 ? 26.853 12.106 14.237 1.00 66.50 117 LEU A N 1
ATOM 880 C CA . LEU A 1 117 ? 25.745 11.808 15.157 1.00 66.50 117 LEU A CA 1
ATOM 881 C C . LEU A 1 117 ? 24.346 11.927 14.528 1.00 66.50 117 LEU A C 1
ATOM 883 O O . LEU A 1 117 ? 23.408 11.351 15.073 1.00 66.50 117 LEU A O 1
ATOM 887 N N . LEU A 1 118 ? 24.223 12.667 13.419 1.00 65.31 118 LEU A N 1
ATOM 888 C CA . LEU A 1 118 ? 22.968 12.964 12.720 1.00 65.31 118 LEU A CA 1
ATOM 889 C C . LEU A 1 118 ? 22.938 12.451 11.268 1.00 65.31 118 LEU A C 1
ATOM 891 O O . LEU A 1 118 ? 21.982 12.723 10.544 1.00 65.31 118 LEU A O 1
ATOM 895 N N . SER A 1 119 ? 23.963 11.731 10.802 1.00 60.72 119 SER A N 1
ATOM 896 C CA . SER A 1 119 ? 23.941 11.189 9.438 1.00 60.72 119 SER A CA 1
ATOM 897 C C . SER A 1 119 ? 22.865 10.112 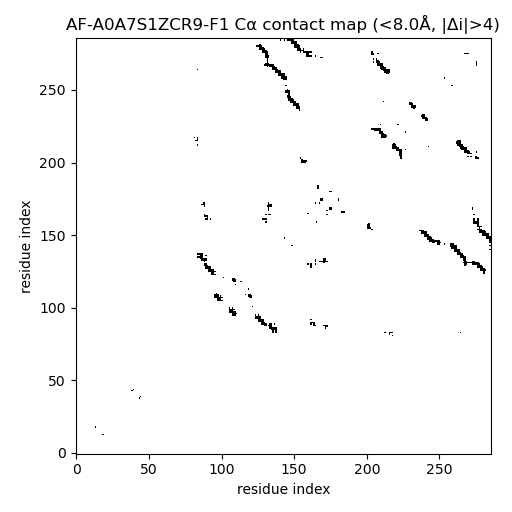9.327 1.00 60.72 119 SER A C 1
ATOM 899 O O . SER A 1 119 ? 22.837 9.179 10.126 1.00 60.72 119 SER A O 1
ATOM 901 N N . GLY A 1 120 ? 21.958 10.265 8.359 1.00 57.84 120 GLY A N 1
ATOM 902 C CA . GLY A 1 120 ? 20.829 9.354 8.161 1.00 57.84 120 GLY A CA 1
ATOM 903 C C . GLY A 1 120 ? 19.668 9.534 9.148 1.00 57.84 120 GLY A C 1
ATOM 904 O O . GLY A 1 120 ? 18.684 8.806 9.034 1.00 57.84 120 GLY A O 1
ATOM 905 N N . HIS A 1 121 ? 19.737 10.498 10.076 1.00 59.59 121 HIS A N 1
ATOM 906 C CA . HIS A 1 121 ? 18.604 10.818 10.945 1.00 59.59 121 HIS A CA 1
ATOM 907 C C . HIS A 1 121 ? 17.458 11.443 10.120 1.00 59.59 121 HIS A C 1
ATOM 909 O O . HIS A 1 121 ? 17.634 12.465 9.462 1.00 59.59 121 HIS A O 1
ATOM 915 N N . ASN A 1 122 ? 16.270 10.841 10.221 1.00 58.44 122 ASN A N 1
ATOM 916 C CA . ASN A 1 122 ? 14.945 11.392 9.885 1.00 58.44 122 ASN A CA 1
ATOM 917 C C . ASN A 1 122 ? 14.545 11.619 8.412 1.00 58.44 122 ASN A C 1
ATOM 919 O O . ASN A 1 122 ? 13.397 11.998 8.194 1.00 58.44 122 ASN A O 1
ATOM 923 N N . ASP A 1 123 ? 15.396 11.373 7.407 1.00 64.12 123 ASP A N 1
ATOM 924 C CA . ASP A 1 123 ? 14.937 11.391 5.994 1.00 64.12 123 ASP A CA 1
ATOM 925 C C . ASP A 1 123 ? 14.615 9.990 5.440 1.00 64.12 123 ASP A C 1
ATOM 927 O O . ASP A 1 123 ? 13.910 9.850 4.441 1.00 64.12 123 ASP A O 1
ATOM 931 N N . GLY A 1 124 ? 15.097 8.937 6.111 1.00 68.75 124 GLY A N 1
ATOM 932 C CA . GLY A 1 124 ? 14.773 7.560 5.751 1.00 68.75 124 GLY A CA 1
ATOM 933 C C . GLY A 1 124 ? 13.295 7.266 5.993 1.00 68.75 124 GLY A C 1
ATOM 934 O O . GLY A 1 124 ? 12.787 7.482 7.095 1.00 68.75 124 GLY A O 1
ATOM 935 N N . ARG A 1 125 ? 12.609 6.757 4.970 1.00 79.62 125 ARG A N 1
ATOM 936 C CA . ARG A 1 125 ? 11.200 6.346 5.048 1.00 79.62 125 ARG A CA 1
ATOM 937 C C . ARG A 1 125 ? 11.141 4.869 4.725 1.00 79.62 125 ARG A C 1
ATOM 939 O O . ARG A 1 125 ? 10.932 4.486 3.575 1.00 79.62 125 ARG A O 1
ATOM 946 N N . ALA A 1 126 ? 11.371 4.061 5.755 1.00 87.44 126 ALA A N 1
ATOM 947 C CA . ALA A 1 126 ? 11.228 2.624 5.637 1.00 87.44 126 ALA A CA 1
ATOM 948 C C . ALA A 1 126 ? 9.812 2.289 5.151 1.00 87.44 126 ALA A C 1
ATOM 950 O O . ALA A 1 126 ? 8.830 2.910 5.567 1.00 87.44 126 ALA A O 1
ATOM 951 N N . GLY A 1 127 ? 9.712 1.317 4.259 1.00 93.31 127 GLY A N 1
ATOM 952 C CA . GLY A 1 127 ? 8.429 0.851 3.767 1.00 93.31 127 GLY A CA 1
ATOM 953 C C . GLY A 1 127 ? 8.560 -0.481 3.059 1.00 93.31 127 GLY A C 1
ATOM 954 O O . GLY A 1 127 ? 9.653 -0.893 2.676 1.00 93.31 127 GLY A O 1
ATOM 955 N N . LEU A 1 128 ? 7.431 -1.149 2.889 1.00 96.94 128 LEU A N 1
ATOM 956 C CA . LEU A 1 128 ? 7.318 -2.318 2.041 1.00 96.94 128 LEU A CA 1
ATOM 957 C C . LEU A 1 128 ? 7.202 -1.840 0.599 1.00 96.94 128 LEU A C 1
ATOM 959 O O . LEU A 1 128 ? 6.232 -1.176 0.239 1.00 96.94 128 LEU A O 1
ATOM 963 N N . ILE A 1 129 ? 8.218 -2.129 -0.202 1.00 97.69 129 ILE A N 1
ATOM 964 C CA . ILE A 1 129 ? 8.201 -1.894 -1.639 1.00 97.69 129 ILE A CA 1
ATOM 965 C C . ILE A 1 129 ? 7.675 -3.145 -2.340 1.00 97.69 129 ILE A C 1
ATOM 967 O O . ILE A 1 129 ? 8.034 -4.270 -1.976 1.00 97.69 129 ILE A O 1
ATOM 971 N N . GLY A 1 130 ? 6.819 -2.930 -3.327 1.00 97.81 130 GLY A N 1
ATOM 972 C CA . GLY A 1 130 ? 6.274 -3.968 -4.183 1.00 97.81 130 GLY A CA 1
ATOM 973 C C . GLY A 1 130 ? 6.040 -3.420 -5.582 1.00 97.81 130 GLY A C 1
ATOM 974 O O . GLY A 1 130 ? 5.904 -2.211 -5.778 1.00 97.81 130 GLY A O 1
ATOM 975 N N . ASP A 1 131 ? 6.013 -4.317 -6.551 1.00 97.81 131 ASP A N 1
ATOM 976 C CA . ASP A 1 131 ? 5.664 -4.037 -7.935 1.00 97.81 131 ASP A CA 1
ATOM 977 C C . ASP A 1 131 ? 4.619 -5.038 -8.444 1.00 97.81 131 ASP A C 1
ATOM 979 O O . ASP A 1 131 ? 4.110 -5.854 -7.670 1.00 97.81 131 ASP A O 1
ATOM 983 N N . ALA A 1 132 ? 4.264 -4.986 -9.730 1.00 97.31 132 ALA A N 1
ATOM 984 C CA . ALA A 1 132 ? 3.236 -5.872 -10.275 1.00 97.31 132 ALA A CA 1
ATOM 985 C C . ALA A 1 132 ? 3.607 -7.368 -10.248 1.00 97.31 132 ALA A C 1
ATOM 987 O O . ALA A 1 132 ? 2.725 -8.211 -10.385 1.00 97.31 132 ALA A O 1
ATOM 988 N N . LEU A 1 133 ? 4.879 -7.724 -10.038 1.00 96.88 133 LEU A N 1
ATOM 989 C CA . LEU A 1 133 ? 5.319 -9.112 -9.862 1.00 96.88 133 LEU A CA 1
ATOM 990 C C . LEU A 1 133 ? 5.294 -9.553 -8.392 1.00 96.88 133 LEU A C 1
ATOM 992 O O . LEU A 1 133 ? 5.547 -10.721 -8.094 1.00 96.88 133 LEU A O 1
ATOM 996 N N . SER A 1 134 ? 4.996 -8.648 -7.455 1.00 97.38 134 SER A N 1
ATOM 997 C CA . SER A 1 134 ? 5.126 -8.925 -6.024 1.00 97.38 134 SER A CA 1
ATOM 998 C C . SER A 1 134 ? 4.043 -9.815 -5.419 1.00 97.38 134 SER A C 1
ATOM 1000 O O . SER A 1 134 ? 4.233 -10.290 -4.295 1.00 97.38 134 SER A O 1
ATOM 1002 N N . GLY A 1 135 ? 2.932 -10.021 -6.128 1.00 96.25 135 GLY A N 1
ATOM 1003 C CA . GLY A 1 135 ? 1.741 -10.680 -5.592 1.00 96.25 135 GLY A CA 1
ATOM 1004 C C . GLY A 1 135 ? 1.024 -9.804 -4.558 1.00 96.25 135 GLY A C 1
ATOM 1005 O O . GLY A 1 135 ? 1.238 -8.590 -4.487 1.00 96.25 135 GLY A O 1
ATOM 1006 N N . TRP A 1 136 ? 0.157 -10.398 -3.737 1.00 97.81 136 TRP A N 1
ATOM 1007 C CA . TRP A 1 136 ? -0.584 -9.641 -2.725 1.00 97.81 136 TRP A CA 1
ATOM 1008 C C . TRP A 1 136 ? 0.279 -9.277 -1.515 1.00 97.81 136 TRP A C 1
ATOM 1010 O O . TRP A 1 136 ? 0.957 -10.120 -0.932 1.00 97.81 136 TRP A O 1
ATOM 1020 N N . LEU A 1 137 ? 0.176 -8.040 -1.047 1.00 97.75 137 LEU A N 1
ATOM 1021 C CA . LEU A 1 137 ? 0.516 -7.698 0.326 1.00 97.75 137 LEU A CA 1
ATOM 1022 C C . LEU A 1 137 ? -0.705 -7.976 1.194 1.00 97.75 137 LEU A C 1
ATOM 1024 O O . LEU A 1 137 ? -1.668 -7.215 1.148 1.00 97.75 137 LEU A O 1
ATOM 1028 N N . VAL A 1 138 ? -0.653 -9.048 1.980 1.00 97.94 138 VAL A N 1
ATOM 1029 C CA . VAL A 1 138 ? -1.723 -9.423 2.912 1.00 97.94 138 VAL A CA 1
ATOM 1030 C C . VAL A 1 138 ? -1.265 -9.158 4.341 1.00 97.94 138 VAL A C 1
ATOM 1032 O O . VAL A 1 138 ? -0.169 -9.563 4.737 1.00 97.94 138 VAL A O 1
ATOM 1035 N N . MET A 1 139 ? -2.098 -8.476 5.120 1.00 97.94 139 MET A N 1
ATOM 1036 C CA . MET A 1 139 ? -1.856 -8.198 6.533 1.00 97.94 139 MET A CA 1
ATOM 1037 C C . MET A 1 139 ? -3.155 -8.210 7.332 1.00 97.94 139 MET A C 1
ATOM 1039 O O . MET A 1 139 ? -4.220 -7.903 6.808 1.00 97.94 139 MET A O 1
ATOM 1043 N N . THR A 1 140 ? -3.057 -8.507 8.623 1.00 98.25 140 THR A N 1
ATOM 1044 C CA . THR A 1 140 ? -4.178 -8.389 9.559 1.00 98.25 140 THR A CA 1
ATOM 1045 C C . THR A 1 140 ? -4.038 -7.095 10.350 1.00 98.25 140 THR A C 1
ATOM 1047 O O . THR A 1 140 ? -3.036 -6.891 11.038 1.00 98.25 140 THR A O 1
ATOM 1050 N N . VAL A 1 141 ? -5.035 -6.219 10.248 1.00 97.69 141 VAL A N 1
ATOM 1051 C CA . VAL A 1 141 ? -5.149 -4.991 11.036 1.00 97.69 141 VAL A CA 1
ATOM 1052 C C . VAL A 1 141 ? -6.006 -5.305 12.262 1.00 97.69 141 VAL A C 1
ATOM 1054 O O . VAL A 1 141 ? -7.181 -5.638 12.095 1.00 97.69 141 VAL A O 1
ATOM 1057 N N . PRO A 1 142 ? -5.443 -5.267 13.480 1.00 97.38 142 PRO A N 1
ATOM 1058 C CA . PRO A 1 142 ? -6.176 -5.688 14.661 1.00 97.38 142 PRO A CA 1
ATOM 1059 C C . PRO A 1 142 ? -7.187 -4.628 15.099 1.00 97.38 142 PRO A C 1
ATOM 1061 O O . PRO A 1 142 ? -6.927 -3.438 14.931 1.00 97.38 142 PRO A O 1
ATOM 1064 N N . ASN A 1 143 ? -8.269 -5.045 15.762 1.00 96.69 143 ASN A N 1
ATOM 1065 C CA . ASN A 1 143 ? -9.112 -4.142 16.564 1.00 96.69 143 ASN A CA 1
ATOM 1066 C C . ASN A 1 143 ? -9.668 -2.912 15.803 1.00 96.69 143 ASN A C 1
ATOM 1068 O O . ASN A 1 143 ? -9.660 -1.796 16.325 1.00 96.69 143 ASN A O 1
ATOM 1072 N N . VAL A 1 144 ? -10.137 -3.088 14.564 1.00 97.44 144 VAL A N 1
ATOM 1073 C CA . VAL A 1 144 ? -10.744 -2.003 13.769 1.00 97.44 144 VAL A CA 1
ATOM 1074 C C . VAL A 1 144 ? -12.167 -1.747 14.273 1.00 97.44 144 VAL A C 1
ATOM 1076 O O . VAL A 1 144 ? -13.013 -2.646 14.199 1.00 97.44 144 VAL A O 1
ATOM 1079 N N . LYS A 1 145 ? -12.445 -0.543 14.790 1.00 96.62 145 LYS A N 1
ATOM 1080 C CA . LYS A 1 145 ? -13.736 -0.178 15.409 1.00 96.62 145 LYS A CA 1
ATOM 1081 C C . LYS A 1 145 ? -14.566 0.754 14.539 1.00 96.62 145 LYS A C 1
ATOM 1083 O O . LYS A 1 145 ? -15.761 0.534 14.378 1.00 96.62 145 LYS A O 1
ATOM 1088 N N . GLU A 1 146 ? -13.941 1.776 13.976 1.00 96.88 146 GLU A N 1
ATOM 1089 C CA . GLU A 1 146 ? -14.600 2.842 13.213 1.00 96.88 146 GLU A CA 1
ATOM 1090 C C . GLU A 1 146 ? -14.725 2.506 11.722 1.00 96.88 146 GLU A C 1
ATOM 1092 O O . GLU A 1 146 ? -15.153 3.346 10.937 1.00 96.88 146 GLU A O 1
ATOM 1097 N N . GLY A 1 147 ? -14.330 1.299 11.306 1.00 96.94 147 GLY A N 1
ATOM 1098 C CA . GLY A 1 147 ? -14.430 0.876 9.909 1.00 96.94 147 GLY A CA 1
ATOM 1099 C C . GLY A 1 147 ? -13.512 1.663 8.980 1.00 96.94 147 GLY A C 1
ATOM 1100 O O . GLY A 1 147 ? -13.805 1.780 7.794 1.00 96.94 147 GLY A O 1
ATOM 1101 N N . ILE A 1 148 ? -12.419 2.230 9.500 1.00 97.94 148 ILE A N 1
ATOM 1102 C CA . ILE A 1 148 ? -11.495 3.052 8.717 1.00 97.94 148 ILE A CA 1
ATOM 1103 C C . ILE A 1 148 ? -10.129 2.380 8.684 1.00 97.94 148 ILE A C 1
ATOM 1105 O O . ILE A 1 148 ? -9.509 2.151 9.720 1.00 97.94 148 ILE A O 1
ATOM 1109 N N . ILE A 1 149 ? -9.616 2.139 7.479 1.00 98.38 149 ILE A N 1
ATOM 1110 C CA . ILE A 1 149 ? -8.224 1.752 7.235 1.00 98.38 149 ILE A CA 1
ATOM 1111 C C . ILE A 1 149 ? -7.682 2.633 6.115 1.00 98.38 149 ILE A C 1
ATOM 1113 O O . ILE A 1 149 ? -8.194 2.637 4.996 1.00 98.38 149 ILE A O 1
ATOM 1117 N N . LEU A 1 150 ? -6.618 3.375 6.406 1.00 98.31 150 LEU A N 1
ATOM 1118 C CA . LEU A 1 150 ? -5.921 4.242 5.463 1.00 98.31 150 LEU A CA 1
ATOM 1119 C C . LEU A 1 150 ? -4.496 3.734 5.267 1.00 98.31 150 LEU A C 1
ATOM 1121 O O . LEU A 1 150 ? -3.771 3.500 6.235 1.00 98.31 150 LEU A O 1
ATOM 1125 N N . MET A 1 151 ? -4.047 3.651 4.021 1.00 98.00 151 MET A N 1
ATOM 1126 C CA . MET A 1 151 ? -2.659 3.329 3.702 1.00 98.00 151 MET A CA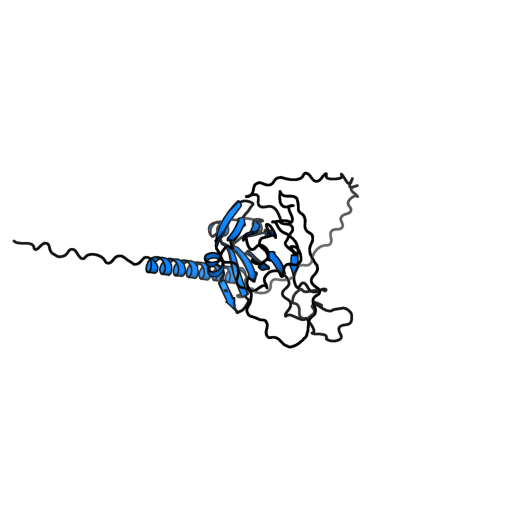 1
ATOM 1127 C C . MET A 1 151 ? -1.916 4.554 3.188 1.00 98.00 151 MET A C 1
ATOM 1129 O O . MET A 1 151 ? -2.354 5.220 2.249 1.00 98.00 151 MET A O 1
ATOM 1133 N N . ARG A 1 152 ? -0.743 4.827 3.768 1.00 96.94 152 ARG A N 1
ATOM 1134 C CA . ARG A 1 152 ? 0.222 5.766 3.188 1.00 96.94 152 ARG A CA 1
ATOM 1135 C C . ARG A 1 152 ? 1.078 5.033 2.171 1.00 96.94 152 ARG A C 1
ATOM 1137 O O . ARG A 1 152 ? 2.009 4.308 2.553 1.00 96.94 152 ARG A O 1
ATOM 1144 N N . MET A 1 153 ? 0.798 5.293 0.902 1.00 96.88 153 MET A N 1
ATOM 1145 C CA . MET A 1 153 ? 1.565 4.773 -0.222 1.00 96.88 153 MET A CA 1
ATOM 1146 C C . MET A 1 153 ? 2.391 5.865 -0.891 1.00 96.88 153 MET A C 1
ATOM 1148 O O . MET A 1 153 ? 2.097 7.057 -0.812 1.00 96.88 153 MET A O 1
ATOM 1152 N N . GLU A 1 154 ? 3.469 5.441 -1.528 1.00 95.12 154 GLU A N 1
ATOM 1153 C CA . GLU A 1 154 ? 4.316 6.278 -2.353 1.00 95.12 154 GLU A CA 1
ATOM 1154 C C . GLU A 1 154 ? 4.316 5.690 -3.761 1.00 95.12 154 GLU A C 1
ATOM 1156 O O . GLU A 1 154 ? 4.843 4.600 -3.977 1.00 95.12 154 GLU A O 1
ATOM 1161 N N . CYS A 1 155 ? 3.701 6.404 -4.702 1.00 94.00 155 CYS A N 1
ATOM 1162 C CA . CYS A 1 155 ? 3.690 6.062 -6.126 1.00 94.00 155 CYS A CA 1
ATOM 1163 C C . CYS A 1 155 ? 4.851 6.706 -6.900 1.00 94.00 155 CYS A C 1
ATOM 1165 O O . CYS A 1 155 ? 5.028 6.443 -8.079 1.00 94.00 155 CYS A O 1
ATOM 1167 N N . TRP A 1 156 ? 5.661 7.535 -6.234 1.00 92.12 156 TRP A N 1
ATOM 1168 C CA . TRP A 1 156 ? 6.839 8.210 -6.796 1.00 92.12 156 TRP A CA 1
ATOM 1169 C C . TRP A 1 156 ? 8.145 7.434 -6.554 1.00 92.12 156 TRP A C 1
ATOM 1171 O O . TRP A 1 156 ? 9.234 8.010 -6.474 1.00 92.12 156 TRP A O 1
ATOM 1181 N N . VAL A 1 157 ? 8.039 6.125 -6.351 1.00 92.44 157 VAL A N 1
ATOM 1182 C CA . VAL A 1 157 ? 9.189 5.242 -6.163 1.00 92.44 157 VAL A CA 1
ATOM 1183 C C . VAL A 1 157 ? 9.766 4.926 -7.541 1.00 92.44 157 VAL A C 1
ATOM 1185 O O . VAL A 1 157 ? 9.027 4.811 -8.511 1.00 92.44 157 VAL A O 1
ATOM 1188 N N . ALA A 1 158 ? 11.091 4.837 -7.660 1.00 93.19 158 ALA A N 1
ATOM 1189 C CA . ALA A 1 158 ? 11.704 4.582 -8.959 1.00 93.19 158 ALA A CA 1
ATOM 1190 C C . ALA A 1 158 ? 11.233 3.228 -9.522 1.00 93.19 158 ALA A C 1
ATOM 1192 O O . ALA A 1 158 ? 11.198 2.233 -8.794 1.00 93.19 158 ALA A O 1
ATOM 1193 N N . ALA A 1 159 ? 10.910 3.185 -10.814 1.00 95.00 159 ALA A N 1
ATOM 1194 C CA . ALA A 1 159 ? 10.638 1.934 -11.513 1.00 95.00 159 ALA A CA 1
ATOM 1195 C C . ALA A 1 159 ? 11.808 0.950 -11.332 1.00 95.00 159 ALA A C 1
ATOM 1197 O O . ALA A 1 159 ? 12.967 1.368 -11.248 1.00 95.00 159 ALA A O 1
ATOM 1198 N N . ASN A 1 160 ? 11.518 -0.353 -11.280 1.00 94.94 160 ASN A N 1
ATOM 1199 C CA . ASN A 1 160 ? 12.515 -1.421 -11.123 1.00 94.94 160 ASN A CA 1
ATOM 1200 C C . ASN A 1 160 ? 13.340 -1.362 -9.823 1.00 94.94 160 ASN A C 1
ATOM 1202 O O . ASN A 1 160 ? 14.388 -2.001 -9.730 1.00 94.94 160 ASN A O 1
ATOM 1206 N N . SER A 1 161 ? 12.902 -0.606 -8.811 1.00 94.25 161 SER A N 1
ATOM 1207 C CA . SER A 1 161 ? 13.670 -0.429 -7.569 1.00 94.25 161 SER A CA 1
ATOM 1208 C C . SER A 1 161 ? 13.365 -1.454 -6.478 1.00 94.25 161 SER A C 1
ATOM 1210 O O . SER A 1 161 ? 14.003 -1.425 -5.426 1.00 94.25 161 SER A O 1
ATOM 1212 N N . ASN A 1 162 ? 12.426 -2.374 -6.713 1.00 96.06 162 ASN A N 1
ATOM 1213 C CA . ASN A 1 162 ? 12.216 -3.514 -5.835 1.00 96.06 162 ASN A CA 1
ATOM 1214 C C . ASN A 1 162 ? 13.314 -4.568 -6.084 1.00 96.06 162 ASN A C 1
ATOM 1216 O O . ASN A 1 162 ? 13.338 -5.182 -7.157 1.00 96.06 162 ASN A O 1
ATOM 1220 N N . PRO A 1 163 ? 14.233 -4.796 -5.126 1.00 94.06 163 PRO A N 1
ATOM 1221 C CA . PRO A 1 163 ? 15.316 -5.762 -5.301 1.00 94.06 163 PRO A CA 1
ATOM 1222 C C . PRO A 1 163 ? 14.817 -7.210 -5.257 1.00 94.06 163 PRO A C 1
ATOM 1224 O O . PRO A 1 163 ? 15.486 -8.117 -5.734 1.00 94.06 163 PRO A O 1
ATOM 1227 N N . ARG A 1 164 ? 13.647 -7.459 -4.656 1.00 95.44 164 ARG A N 1
ATOM 1228 C CA . ARG A 1 164 ? 13.146 -8.820 -4.435 1.00 95.44 164 ARG A CA 1
ATOM 1229 C C . ARG A 1 164 ? 12.667 -9.500 -5.709 1.00 95.44 164 ARG A C 1
ATOM 1231 O O . ARG A 1 164 ? 12.771 -10.716 -5.796 1.00 95.44 164 ARG A O 1
ATOM 1238 N N . THR A 1 165 ? 12.155 -8.720 -6.649 1.00 95.31 165 THR A N 1
ATOM 1239 C CA . THR A 1 165 ? 11.626 -9.168 -7.942 1.00 95.31 165 THR A CA 1
ATOM 1240 C C . THR A 1 165 ? 12.657 -9.020 -9.061 1.00 95.31 165 THR A C 1
ATOM 1242 O O . THR A 1 165 ? 12.324 -9.122 -10.239 1.00 95.31 165 THR A O 1
ATOM 1245 N N . GLU A 1 166 ? 13.918 -8.728 -8.729 1.00 94.38 166 GLU A N 1
ATOM 1246 C CA . GLU A 1 166 ? 14.981 -8.628 -9.723 1.00 94.38 166 GLU A CA 1
ATOM 1247 C C . GLU A 1 166 ? 15.174 -9.970 -10.441 1.00 94.38 166 GLU A C 1
ATOM 1249 O O . GLU A 1 166 ? 15.362 -11.008 -9.812 1.00 94.38 166 GLU A O 1
ATOM 1254 N N . GLY A 1 167 ? 15.084 -9.940 -11.773 1.00 91.88 167 GLY A N 1
ATOM 1255 C CA . GLY A 1 167 ? 15.136 -11.134 -12.618 1.00 91.88 167 GLY A CA 1
ATOM 1256 C C . GLY A 1 167 ? 13.824 -11.922 -12.715 1.00 91.88 167 GLY A C 1
ATOM 1257 O O . GLY A 1 167 ? 13.769 -12.873 -13.489 1.00 91.88 167 GLY A O 1
ATOM 1258 N N . TRP A 1 168 ? 12.766 -11.543 -11.989 1.00 93.12 168 TRP A N 1
ATOM 1259 C CA . TRP A 1 168 ? 11.470 -12.218 -12.099 1.00 93.12 168 TRP A CA 1
ATOM 1260 C C . TRP A 1 168 ? 10.797 -11.868 -13.424 1.00 93.12 168 TRP A C 1
ATOM 1262 O O . TRP A 1 168 ? 10.792 -10.712 -13.851 1.00 93.12 168 TRP A O 1
ATOM 1272 N N . THR A 1 169 ? 10.185 -12.869 -14.049 1.00 90.50 169 THR A N 1
ATOM 1273 C CA . THR A 1 169 ? 9.416 -12.719 -15.295 1.00 90.50 169 THR A CA 1
ATOM 1274 C C . THR A 1 169 ? 7.916 -12.904 -15.089 1.00 90.50 169 THR A C 1
ATOM 1276 O O . THR A 1 169 ? 7.136 -12.648 -16.001 1.00 90.50 169 THR A O 1
ATOM 1279 N N . ALA A 1 170 ? 7.505 -13.360 -13.906 1.00 90.19 170 ALA A N 1
ATOM 1280 C CA . ALA A 1 170 ? 6.118 -13.610 -13.552 1.00 90.19 170 ALA A CA 1
ATOM 1281 C C . ALA A 1 170 ? 5.870 -13.290 -12.075 1.00 90.19 170 ALA A C 1
ATOM 1283 O O . ALA A 1 170 ? 6.803 -13.178 -11.271 1.00 90.19 170 ALA A O 1
ATOM 1284 N N . VAL A 1 171 ? 4.590 -13.145 -11.732 1.00 90.12 171 VAL A N 1
ATOM 1285 C CA . VAL A 1 171 ? 4.148 -12.909 -10.358 1.00 90.12 171 VAL A CA 1
ATOM 1286 C C . VAL A 1 171 ? 4.643 -14.036 -9.457 1.00 90.12 171 VAL A C 1
ATOM 1288 O O . VAL A 1 171 ? 4.565 -15.215 -9.807 1.00 90.12 171 VAL A O 1
ATOM 1291 N N . ASP A 1 172 ? 5.156 -13.654 -8.291 1.00 90.31 172 ASP A N 1
ATOM 1292 C CA . ASP A 1 172 ? 5.660 -14.575 -7.280 1.00 90.31 172 ASP A CA 1
ATOM 1293 C C . ASP A 1 172 ? 6.783 -15.497 -7.757 1.00 90.31 172 ASP A C 1
ATOM 1295 O O . ASP A 1 172 ? 6.943 -16.540 -7.145 1.00 90.31 172 ASP A O 1
ATOM 1299 N N . ASP A 1 173 ? 7.574 -15.167 -8.781 1.00 87.12 173 ASP A N 1
ATOM 1300 C CA . ASP A 1 173 ? 8.653 -16.038 -9.300 1.00 87.12 173 ASP A CA 1
ATOM 1301 C C . ASP A 1 173 ? 8.157 -17.435 -9.701 1.00 87.12 173 ASP A C 1
ATOM 1303 O O . ASP A 1 173 ? 8.844 -18.447 -9.531 1.00 87.12 173 ASP A O 1
ATOM 1307 N N . GLN A 1 174 ? 6.901 -17.533 -10.141 1.00 79.19 174 GLN A N 1
ATOM 1308 C CA . GLN A 1 174 ? 6.430 -18.775 -10.734 1.00 79.19 174 GLN A CA 1
ATOM 1309 C C . GLN A 1 174 ? 7.176 -18.963 -12.059 1.00 79.19 174 GLN A C 1
ATOM 1311 O O . GLN A 1 174 ? 7.227 -18.021 -12.855 1.00 79.19 174 GLN A O 1
ATOM 1316 N N . PRO A 1 175 ? 7.783 -20.136 -12.312 1.00 67.00 175 PRO A N 1
ATOM 1317 C CA . PRO A 1 175 ? 8.430 -20.383 -13.587 1.00 67.00 175 PRO A CA 1
ATOM 1318 C C . PRO A 1 175 ? 7.401 -20.146 -14.687 1.00 67.00 175 PRO A C 1
ATOM 1320 O O . PRO A 1 175 ? 6.285 -20.670 -14.617 1.00 67.00 175 PRO A O 1
ATOM 1323 N N . ALA A 1 176 ? 7.767 -19.341 -15.685 1.00 60.12 176 ALA A N 1
ATOM 1324 C CA . ALA A 1 176 ? 6.945 -19.217 -16.874 1.00 60.12 176 ALA A CA 1
ATOM 1325 C C . ALA A 1 176 ? 6.665 -20.642 -17.403 1.00 60.12 176 ALA A C 1
ATOM 1327 O O . ALA A 1 176 ? 7.559 -21.500 -17.352 1.00 60.12 176 ALA A O 1
ATOM 1328 N N . PRO A 1 177 ? 5.429 -20.944 -17.840 1.00 59.16 177 PRO A N 1
ATOM 1329 C CA . PRO A 1 177 ? 5.028 -22.299 -18.230 1.00 59.16 177 PRO A CA 1
ATOM 1330 C C . PRO A 1 177 ? 5.886 -22.888 -19.365 1.00 59.16 177 PRO A C 1
ATOM 1332 O O . PRO A 1 177 ? 5.832 -24.088 -19.623 1.00 59.16 177 PRO A O 1
ATOM 1335 N N . ASP A 1 178 ? 6.714 -22.066 -20.006 1.00 63.22 178 ASP A N 1
ATOM 1336 C CA . ASP A 1 178 ? 7.665 -22.395 -21.057 1.00 63.22 178 ASP A CA 1
ATOM 1337 C C . ASP A 1 178 ? 9.135 -22.468 -20.592 1.00 63.22 178 ASP A C 1
ATOM 1339 O O . ASP A 1 178 ? 10.033 -22.342 -21.414 1.00 63.22 178 ASP A O 1
ATOM 1343 N N . GLY A 1 179 ? 9.418 -22.717 -19.308 1.00 51.94 179 GLY A N 1
ATOM 1344 C CA . GLY A 1 179 ? 10.642 -23.389 -18.828 1.00 51.94 179 GLY A CA 1
ATOM 1345 C C . GLY A 1 179 ? 12.015 -22.787 -19.178 1.00 51.94 179 GLY A C 1
ATOM 1346 O O . GLY A 1 179 ? 13.034 -23.376 -18.818 1.00 51.94 179 GLY A O 1
ATOM 1347 N N . ASN A 1 180 ? 12.094 -21.633 -19.835 1.00 50.88 180 ASN A N 1
ATOM 1348 C CA . ASN A 1 180 ? 13.355 -21.044 -20.270 1.00 50.88 180 ASN A CA 1
ATOM 1349 C C . ASN A 1 180 ? 13.819 -20.001 -19.246 1.00 50.88 180 ASN A C 1
ATOM 1351 O O . ASN A 1 180 ? 13.808 -18.796 -19.491 1.00 50.88 180 ASN A O 1
ATOM 1355 N N . GLY A 1 181 ? 14.184 -20.489 -18.057 1.00 49.56 181 GLY A N 1
ATOM 1356 C CA . GLY A 1 181 ? 14.711 -19.694 -16.945 1.00 49.56 181 GLY A CA 1
ATOM 1357 C C . GLY A 1 181 ? 16.090 -19.110 -17.259 1.00 49.56 181 GLY A C 1
ATOM 1358 O O . GLY A 1 181 ? 17.115 -19.628 -16.818 1.00 49.56 181 GLY A O 1
ATOM 1359 N N . GLY A 1 182 ? 16.119 -18.034 -18.043 1.00 46.09 182 GLY A N 1
ATOM 1360 C CA . GLY A 1 182 ? 17.309 -17.237 -18.314 1.00 46.09 182 GLY A CA 1
ATOM 1361 C C . GLY A 1 182 ? 17.621 -16.317 -17.139 1.00 46.09 182 GLY A C 1
ATOM 1362 O O . GLY A 1 182 ? 17.138 -15.192 -17.084 1.00 46.09 182 GLY A O 1
ATOM 1363 N N . GLY A 1 183 ? 18.443 -16.795 -16.204 1.00 54.91 183 GLY A N 1
ATOM 1364 C CA . GLY A 1 183 ? 19.023 -15.964 -15.154 1.00 54.91 183 GLY A CA 1
ATOM 1365 C C . GLY A 1 183 ? 19.910 -14.864 -15.744 1.00 54.91 183 GLY A C 1
ATOM 1366 O O . GLY A 1 183 ? 20.921 -15.142 -16.384 1.00 54.91 183 GLY A O 1
ATOM 1367 N N . GLY A 1 184 ? 19.549 -13.611 -15.499 1.00 47.34 184 GLY A N 1
ATOM 1368 C CA . GLY A 1 184 ? 20.369 -12.437 -15.784 1.00 47.34 184 GLY A CA 1
ATOM 1369 C C . GLY A 1 184 ? 19.916 -11.303 -14.872 1.00 47.34 184 GLY A C 1
ATOM 1370 O O . GLY A 1 184 ? 18.728 -11.142 -14.636 1.00 47.34 184 GLY A O 1
ATOM 1371 N N . GLY A 1 185 ? 20.770 -10.492 -14.274 1.00 43.09 185 GLY A N 1
ATOM 1372 C CA . GLY A 1 185 ? 22.219 -10.379 -14.291 1.00 43.09 185 GLY A CA 1
ATOM 1373 C C . GLY A 1 185 ? 22.507 -9.162 -13.416 1.00 43.09 185 GLY A C 1
ATOM 1374 O O . GLY A 1 185 ? 21.926 -8.106 -13.649 1.00 43.09 185 GLY A O 1
ATOM 1375 N N . GLY A 1 186 ? 23.319 -9.327 -12.371 1.00 44.03 186 GLY A N 1
ATOM 1376 C CA . GLY A 1 186 ? 23.623 -8.252 -11.429 1.00 44.03 186 GLY A CA 1
ATOM 1377 C C . GLY A 1 186 ? 24.299 -7.082 -12.141 1.00 44.03 186 GLY A C 1
ATOM 1378 O O . GLY A 1 186 ? 25.405 -7.226 -12.661 1.00 44.03 186 GLY A O 1
ATOM 1379 N N . GLY A 1 187 ? 23.619 -5.938 -12.184 1.00 42.25 187 GLY A N 1
ATOM 1380 C CA . GLY A 1 187 ? 24.181 -4.684 -12.670 1.00 42.25 187 GLY A CA 1
ATOM 1381 C C . GLY A 1 187 ? 25.008 -4.012 -11.578 1.00 42.25 187 GLY A C 1
ATOM 1382 O O . GLY A 1 187 ? 24.468 -3.588 -10.558 1.00 42.25 187 GLY A O 1
ATOM 1383 N N . ASP A 1 188 ? 26.317 -3.906 -11.804 1.00 45.78 188 ASP A N 1
ATOM 1384 C CA . ASP A 1 188 ? 27.262 -3.202 -10.936 1.00 45.78 188 ASP A CA 1
ATOM 1385 C C . ASP A 1 188 ? 26.917 -1.702 -10.849 1.00 45.78 188 ASP A C 1
ATOM 1387 O O . ASP A 1 188 ? 27.018 -0.943 -11.818 1.00 45.78 188 ASP A O 1
ATOM 1391 N N . GLY A 1 189 ? 26.494 -1.266 -9.662 1.00 44.53 189 GLY A N 1
ATOM 1392 C CA . GLY A 1 189 ? 26.126 0.115 -9.357 1.00 44.53 189 GLY A CA 1
ATOM 1393 C C . GLY A 1 189 ? 27.342 1.022 -9.156 1.00 44.53 189 GLY A C 1
ATOM 1394 O O . GLY A 1 189 ? 27.742 1.296 -8.026 1.00 44.53 189 GLY A O 1
ATOM 1395 N N . GLY A 1 190 ? 27.908 1.544 -10.244 1.00 42.81 190 GLY A N 1
ATOM 1396 C CA . GLY A 1 190 ? 28.903 2.619 -10.194 1.00 42.81 190 GLY A CA 1
ATOM 1397 C C . GLY A 1 190 ? 28.260 3.985 -9.919 1.00 42.81 190 GLY A C 1
ATOM 1398 O O . GLY A 1 190 ? 27.764 4.632 -10.838 1.00 42.81 190 GLY A O 1
ATOM 1399 N N . SER A 1 191 ? 28.272 4.462 -8.669 1.00 49.97 191 SER A N 1
ATOM 1400 C CA . SER A 1 191 ? 27.753 5.795 -8.322 1.00 49.97 191 SER A CA 1
ATOM 1401 C C . SER A 1 191 ? 28.838 6.875 -8.427 1.00 49.97 191 SER A C 1
ATOM 1403 O O . SER A 1 191 ? 29.696 6.988 -7.549 1.00 49.97 191 SER A O 1
ATOM 1405 N N . ASN A 1 192 ? 28.775 7.715 -9.462 1.00 42.97 192 ASN A N 1
ATOM 1406 C CA . ASN A 1 192 ? 29.561 8.947 -9.538 1.00 42.97 192 ASN A CA 1
ATOM 1407 C C . ASN A 1 192 ? 28.772 10.083 -8.857 1.00 42.97 192 ASN A C 1
ATOM 1409 O O . ASN A 1 192 ? 27.704 10.483 -9.316 1.00 42.97 192 ASN A O 1
ATOM 1413 N N . SER A 1 193 ? 29.270 10.560 -7.715 1.00 48.47 193 SER A N 1
ATOM 1414 C CA . SER A 1 193 ? 28.596 11.511 -6.820 1.00 48.47 193 SER A CA 1
ATOM 1415 C C . SER A 1 193 ? 28.756 12.963 -7.296 1.00 48.47 193 SER A C 1
ATOM 1417 O O . SER A 1 193 ? 29.597 13.713 -6.795 1.00 48.47 193 SER A O 1
ATOM 1419 N N . THR A 1 194 ? 27.895 13.401 -8.208 1.00 44.72 194 THR A N 1
ATOM 1420 C CA . THR A 1 194 ? 27.470 14.807 -8.279 1.00 44.72 194 THR A CA 1
ATOM 1421 C C . THR A 1 194 ? 26.131 14.947 -7.554 1.00 44.72 194 THR A C 1
ATOM 1423 O O . THR A 1 194 ? 25.326 14.016 -7.540 1.00 44.72 194 THR A O 1
ATOM 1426 N N . ARG A 1 195 ? 25.878 16.090 -6.895 1.00 46.69 195 ARG A N 1
ATOM 1427 C CA . ARG A 1 195 ? 24.567 16.395 -6.290 1.00 46.69 195 ARG A CA 1
ATOM 1428 C C . ARG A 1 195 ? 23.533 16.599 -7.402 1.00 46.69 195 ARG A C 1
ATOM 1430 O O . ARG A 1 195 ? 23.179 17.727 -7.729 1.00 46.69 195 ARG A O 1
ATOM 1437 N N . GLY A 1 196 ? 23.070 15.503 -7.989 1.00 52.88 196 GLY A N 1
ATOM 1438 C CA . GLY A 1 196 ? 21.871 15.481 -8.805 1.00 52.88 196 GLY A CA 1
ATOM 1439 C C . GLY A 1 196 ? 20.679 15.710 -7.890 1.00 52.88 196 GLY A C 1
ATOM 1440 O O . GLY A 1 196 ? 20.453 14.945 -6.950 1.00 52.88 196 GLY A O 1
ATOM 1441 N N . LEU A 1 197 ? 19.921 16.776 -8.140 1.00 65.69 197 LEU A N 1
ATOM 1442 C CA . LEU A 1 197 ? 18.542 16.824 -7.668 1.00 65.69 197 LEU A CA 1
ATOM 1443 C C . LEU A 1 197 ? 17.874 15.526 -8.136 1.00 65.69 197 LEU A C 1
ATOM 1445 O O . LEU A 1 197 ? 18.095 15.110 -9.276 1.00 65.69 197 LEU A O 1
ATOM 1449 N N . LYS A 1 198 ? 17.128 14.852 -7.250 1.00 68.12 198 LYS A N 1
ATOM 1450 C CA . LYS A 1 198 ? 16.410 13.629 -7.630 1.00 68.12 198 LYS A CA 1
ATOM 1451 C C . LYS A 1 198 ? 15.580 13.961 -8.873 1.00 68.12 198 LYS A C 1
ATOM 1453 O O . LYS A 1 198 ? 14.850 14.952 -8.851 1.00 68.12 198 LYS A O 1
ATOM 1458 N N . GLY A 1 199 ? 15.757 13.184 -9.942 1.00 77.31 199 GLY A N 1
ATOM 1459 C CA . GLY A 1 199 ? 14.950 13.331 -11.149 1.00 77.31 199 GLY A CA 1
ATOM 1460 C C . GLY A 1 199 ? 13.464 13.222 -10.818 1.00 77.31 199 GLY A C 1
ATOM 1461 O O . GLY A 1 199 ? 13.095 12.761 -9.731 1.00 77.31 199 GLY A O 1
ATOM 1462 N N . ASN A 1 200 ? 12.614 13.650 -11.751 1.00 82.38 200 ASN A N 1
ATOM 1463 C CA . ASN A 1 200 ? 11.184 13.413 -11.608 1.00 82.38 200 ASN A CA 1
ATOM 1464 C C . ASN A 1 200 ? 10.947 11.912 -11.378 1.00 82.38 200 ASN A C 1
ATOM 1466 O O . ASN A 1 200 ? 11.648 11.088 -11.976 1.00 82.38 200 ASN A O 1
ATOM 1470 N N . PRO A 1 201 ? 10.023 11.553 -10.477 1.00 83.94 201 PRO A N 1
ATOM 1471 C CA . PRO A 1 201 ? 9.709 10.156 -10.251 1.00 83.94 201 PRO A CA 1
ATOM 1472 C C . PRO A 1 201 ? 9.217 9.507 -11.544 1.00 83.94 201 PRO A C 1
ATOM 1474 O O . PRO A 1 201 ? 8.616 10.174 -12.385 1.00 83.94 201 PRO A O 1
ATOM 1477 N N . ALA A 1 202 ? 9.490 8.211 -11.692 1.00 88.50 202 ALA A N 1
ATOM 1478 C CA . ALA A 1 202 ? 8.953 7.442 -12.803 1.00 88.50 202 ALA A CA 1
ATOM 1479 C C . ALA A 1 202 ? 7.421 7.469 -12.735 1.00 88.50 202 ALA A C 1
ATOM 1481 O O . ALA A 1 202 ? 6.842 7.292 -11.662 1.00 88.50 202 ALA A O 1
ATOM 1482 N N . GLU A 1 203 ? 6.776 7.718 -13.868 1.00 94.00 203 GLU A N 1
ATOM 1483 C CA . GLU A 1 203 ? 5.325 7.624 -13.955 1.00 94.00 203 GLU A CA 1
ATOM 1484 C C . GLU A 1 203 ? 4.895 6.156 -13.887 1.00 94.00 203 GLU A C 1
ATOM 1486 O O . GLU A 1 203 ? 5.557 5.280 -14.449 1.00 94.00 203 GLU A O 1
ATOM 1491 N N . LEU A 1 204 ? 3.777 5.887 -13.208 1.00 96.31 204 LEU A N 1
ATOM 1492 C CA . LEU A 1 204 ? 3.187 4.551 -13.206 1.00 96.31 204 LEU A CA 1
ATOM 1493 C C . LEU A 1 204 ? 2.738 4.168 -14.631 1.00 96.31 204 LEU A C 1
ATOM 1495 O O . LEU A 1 204 ? 2.227 5.032 -15.349 1.00 96.31 204 LEU A O 1
ATOM 1499 N N . PRO A 1 205 ? 2.884 2.898 -15.041 1.00 97.25 205 PRO A N 1
ATOM 1500 C CA . PRO A 1 205 ? 2.341 2.385 -16.297 1.00 97.25 205 PRO A CA 1
ATOM 1501 C C . PRO A 1 205 ? 0.841 2.640 -16.484 1.00 97.25 205 PRO A C 1
ATOM 1503 O O . PRO A 1 205 ? 0.078 2.491 -15.535 1.00 97.25 205 PRO A O 1
ATOM 1506 N N . ASP A 1 206 ? 0.406 2.972 -17.703 1.00 97.88 206 ASP A N 1
ATOM 1507 C CA . ASP A 1 206 ? -1.016 3.227 -18.012 1.00 97.88 206 ASP A CA 1
ATOM 1508 C C . ASP A 1 206 ? -1.896 1.971 -17.904 1.00 97.88 206 ASP A C 1
ATOM 1510 O O . ASP A 1 206 ? -3.095 2.061 -17.666 1.00 97.88 206 ASP A O 1
ATOM 1514 N N . ASP A 1 207 ? -1.297 0.787 -18.036 1.00 97.94 207 ASP A N 1
ATOM 1515 C CA . ASP A 1 207 ? -1.956 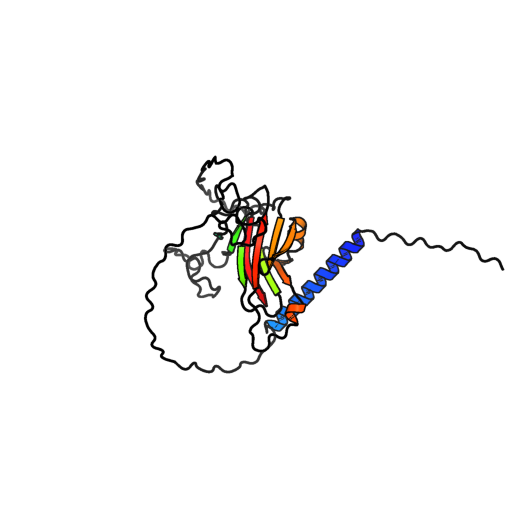-0.509 -17.859 1.00 97.94 207 ASP A CA 1
ATOM 1516 C C . ASP A 1 207 ? -1.969 -0.983 -16.394 1.00 97.94 207 ASP A C 1
ATOM 1518 O O . ASP A 1 207 ? -2.284 -2.140 -16.118 1.00 97.94 207 ASP A O 1
ATOM 1522 N N . MET A 1 208 ? -1.576 -0.119 -15.454 1.00 97.69 208 MET A N 1
ATOM 1523 C CA . MET A 1 208 ? -1.564 -0.451 -14.036 1.00 97.69 208 MET A CA 1
ATOM 1524 C C . MET A 1 208 ? -2.986 -0.619 -13.497 1.00 97.69 208 MET A C 1
ATOM 1526 O O . MET A 1 208 ? -3.846 0.250 -13.661 1.00 97.69 208 MET A O 1
ATOM 1530 N N . GLU A 1 209 ? -3.193 -1.726 -12.787 1.00 98.00 209 GLU A N 1
ATOM 1531 C CA . GLU A 1 209 ? -4.373 -1.984 -11.972 1.00 98.00 209 GLU A CA 1
ATOM 1532 C C . GLU A 1 209 ? -3.966 -2.183 -10.505 1.00 98.00 209 GLU A C 1
ATOM 1534 O O . GLU A 1 209 ? -2.932 -2.784 -10.195 1.00 98.00 209 GLU A O 1
ATOM 1539 N N . PHE A 1 210 ? -4.784 -1.671 -9.590 1.00 98.06 210 PHE A N 1
ATOM 1540 C CA . PHE A 1 210 ? -4.606 -1.791 -8.148 1.00 98.06 210 PHE A CA 1
ATOM 1541 C C . PHE A 1 210 ? -5.819 -2.480 -7.533 1.00 98.06 210 PHE A C 1
ATOM 1543 O O . PHE A 1 210 ? -6.928 -1.942 -7.574 1.00 98.06 210 PHE A O 1
ATOM 1550 N N . ASP A 1 211 ? -5.600 -3.646 -6.936 1.00 98.12 211 ASP A N 1
ATOM 1551 C CA . ASP A 1 211 ? -6.644 -4.414 -6.267 1.00 98.12 211 ASP A CA 1
ATOM 1552 C C . ASP A 1 211 ? -6.613 -4.171 -4.756 1.00 98.12 211 ASP A C 1
ATOM 1554 O O . ASP A 1 211 ? -5.546 -4.116 -4.139 1.00 98.12 211 ASP A O 1
ATOM 1558 N N . ILE A 1 212 ? -7.799 -4.094 -4.159 1.00 98.06 212 ILE A N 1
ATOM 1559 C CA . ILE A 1 212 ? -8.037 -4.081 -2.718 1.00 98.06 212 ILE A CA 1
ATOM 1560 C C . ILE A 1 212 ? -8.901 -5.286 -2.373 1.00 98.06 212 ILE A C 1
ATOM 1562 O O . ILE A 1 212 ? -9.973 -5.483 -2.951 1.00 98.06 212 ILE A O 1
ATOM 1566 N N . ALA A 1 213 ? -8.462 -6.049 -1.381 1.00 97.69 213 ALA A N 1
ATOM 1567 C CA . ALA A 1 213 ? -9.213 -7.134 -0.787 1.00 97.69 213 ALA A CA 1
ATOM 1568 C C . ALA A 1 213 ? -9.428 -6.910 0.711 1.00 97.69 213 ALA A C 1
ATOM 1570 O O . ALA A 1 213 ? -8.526 -6.456 1.417 1.00 97.69 213 ALA A O 1
ATOM 1571 N N . ILE A 1 214 ? -10.619 -7.263 1.189 1.00 97.38 214 ILE A N 1
ATOM 1572 C CA . ILE A 1 214 ? -11.003 -7.221 2.599 1.00 97.38 214 ILE A CA 1
ATOM 1573 C C . ILE A 1 214 ? -11.540 -8.601 2.978 1.00 97.38 214 ILE A C 1
ATOM 1575 O O . ILE A 1 214 ? -12.476 -9.095 2.352 1.00 97.38 214 ILE A O 1
ATOM 1579 N N . ASN A 1 215 ? -10.954 -9.224 4.004 1.00 96.00 215 ASN A N 1
ATOM 1580 C CA . ASN A 1 215 ? -11.325 -10.562 4.487 1.00 96.00 215 ASN A CA 1
ATOM 1581 C C . ASN A 1 215 ? -11.365 -11.618 3.365 1.00 96.00 215 ASN A C 1
ATOM 1583 O O . ASN A 1 215 ? -12.350 -12.340 3.211 1.00 96.00 215 ASN A O 1
ATOM 1587 N N . GLY A 1 216 ? -10.300 -11.670 2.560 1.00 94.25 216 GLY A N 1
ATOM 1588 C CA . GLY A 1 216 ? -10.141 -12.626 1.463 1.00 94.25 216 GLY A CA 1
ATOM 1589 C C . GLY A 1 216 ? -10.949 -12.346 0.190 1.00 94.25 216 GLY A C 1
ATOM 1590 O O . GLY A 1 216 ? -10.792 -13.088 -0.776 1.00 94.25 216 GLY A O 1
ATOM 1591 N N . ALA A 1 217 ? -11.783 -11.301 0.149 1.00 95.56 217 ALA A N 1
ATOM 1592 C CA . ALA A 1 217 ? -12.586 -10.951 -1.025 1.00 95.56 217 ALA A CA 1
ATOM 1593 C C . ALA A 1 217 ? -12.089 -9.658 -1.677 1.00 95.56 217 ALA A C 1
ATOM 1595 O O . ALA A 1 217 ? -11.917 -8.652 -0.990 1.00 95.56 217 ALA A O 1
ATOM 1596 N N . ILE A 1 218 ? -11.895 -9.666 -3.000 1.00 96.06 218 ILE A N 1
ATOM 1597 C CA . ILE A 1 218 ? -11.574 -8.456 -3.768 1.00 96.06 218 ILE A CA 1
ATOM 1598 C C . ILE A 1 218 ? -12.803 -7.542 -3.756 1.00 96.06 218 ILE A C 1
ATOM 1600 O O . ILE A 1 218 ? -13.847 -7.884 -4.304 1.00 96.06 218 ILE A O 1
ATOM 1604 N N . VAL A 1 219 ? -12.682 -6.384 -3.109 1.00 96.50 219 VAL A N 1
ATOM 1605 C CA . VAL A 1 219 ? -13.772 -5.403 -2.983 1.00 96.50 219 VAL A CA 1
ATOM 1606 C C . VAL A 1 219 ? -13.648 -4.265 -3.986 1.00 96.50 219 VAL A C 1
ATOM 1608 O O . VAL A 1 219 ? -14.633 -3.581 -4.260 1.00 96.50 219 VAL A O 1
ATOM 1611 N N . LYS A 1 220 ? -12.443 -4.030 -4.523 1.00 96.81 220 LYS A N 1
ATOM 1612 C CA . LYS A 1 220 ? -12.196 -2.949 -5.475 1.00 96.81 220 LYS A CA 1
ATOM 1613 C C . LYS A 1 220 ? -10.988 -3.240 -6.361 1.00 96.81 220 LYS A C 1
ATOM 1615 O O . LYS A 1 220 ? -9.949 -3.659 -5.865 1.00 96.81 220 LYS A O 1
ATOM 1620 N N . THR A 1 221 ? -11.117 -2.919 -7.643 1.00 97.75 221 THR A N 1
ATOM 1621 C CA . THR A 1 221 ? -10.023 -2.873 -8.619 1.00 97.75 221 THR A CA 1
ATOM 1622 C C . THR A 1 221 ? -10.053 -1.500 -9.276 1.00 97.75 221 THR A C 1
ATOM 1624 O O . THR A 1 221 ? -11.102 -1.078 -9.755 1.00 97.75 221 THR A O 1
ATOM 1627 N N . MET A 1 222 ? -8.926 -0.794 -9.266 1.00 98.19 222 MET A N 1
ATOM 1628 C CA . MET A 1 222 ? -8.781 0.555 -9.823 1.00 98.19 222 MET A CA 1
ATOM 1629 C C . MET A 1 222 ? -7.773 0.550 -10.961 1.00 98.19 222 MET A C 1
ATOM 1631 O O . MET A 1 222 ? -6.722 -0.071 -10.836 1.00 98.19 222 MET A O 1
ATOM 1635 N N . LYS A 1 223 ? -8.044 1.306 -12.024 1.00 98.44 223 LYS A N 1
ATOM 1636 C CA . LYS A 1 223 ? -7.032 1.652 -13.037 1.00 98.44 223 LYS A CA 1
ATOM 1637 C C . LYS A 1 223 ? -6.135 2.788 -12.542 1.00 98.44 223 LYS A C 1
ATOM 1639 O O . LYS A 1 223 ? -6.491 3.456 -11.571 1.00 98.44 223 LYS A O 1
ATOM 1644 N N . LYS A 1 224 ? -5.012 3.049 -13.219 1.00 97.44 224 LYS A N 1
ATOM 1645 C CA . LYS A 1 224 ? -4.063 4.132 -12.889 1.00 97.44 224 LYS A CA 1
ATOM 1646 C C . LYS A 1 224 ? -4.748 5.466 -12.570 1.00 97.44 224 LYS A C 1
ATOM 1648 O O . LYS A 1 224 ? -4.459 6.056 -11.531 1.00 97.44 224 LYS A O 1
ATOM 1653 N N . GLU A 1 225 ? -5.642 5.956 -13.425 1.00 97.88 225 GLU A N 1
ATOM 1654 C CA . GLU A 1 225 ? -6.269 7.278 -13.267 1.00 97.88 225 GLU A CA 1
ATOM 1655 C C . GLU A 1 225 ? -7.171 7.331 -12.028 1.00 97.88 225 GLU A C 1
ATOM 1657 O O . GLU A 1 225 ? -7.121 8.289 -11.250 1.00 97.88 225 GLU A O 1
ATOM 1662 N N . GLU A 1 226 ? -7.957 6.275 -11.803 1.00 98.06 226 GLU A N 1
ATOM 1663 C CA . GLU A 1 226 ? -8.778 6.144 -10.599 1.00 98.06 226 GLU A CA 1
ATOM 1664 C C . GLU A 1 226 ? -7.888 6.025 -9.360 1.00 98.06 226 GLU A C 1
ATOM 1666 O O . GLU A 1 226 ? -8.088 6.749 -8.395 1.00 98.06 226 GLU A O 1
ATOM 1671 N N . PHE A 1 227 ? -6.851 5.186 -9.392 1.00 97.50 227 PHE A N 1
ATOM 1672 C CA . PHE A 1 227 ? -5.911 5.022 -8.285 1.00 97.50 227 PHE A CA 1
ATOM 1673 C C . PHE A 1 227 ? -5.245 6.349 -7.896 1.00 97.50 227 PHE A C 1
ATOM 1675 O O . PHE A 1 227 ? -5.151 6.671 -6.708 1.00 97.50 227 PHE A O 1
ATOM 1682 N N . MET A 1 228 ? -4.799 7.134 -8.879 1.00 96.06 228 MET A N 1
ATOM 1683 C CA . MET A 1 228 ? -4.133 8.416 -8.641 1.00 96.06 228 MET A CA 1
ATOM 1684 C C . MET A 1 228 ? -5.093 9.488 -8.114 1.00 96.06 228 MET A C 1
ATOM 1686 O O . MET A 1 228 ? -4.691 10.282 -7.266 1.00 96.06 228 MET A O 1
ATOM 1690 N N . SER A 1 229 ? -6.349 9.501 -8.567 1.00 96.38 229 SER A N 1
ATOM 1691 C CA . SER A 1 229 ? -7.376 10.443 -8.089 1.00 96.38 229 SER A CA 1
ATOM 1692 C C . SER A 1 229 ? -8.024 10.028 -6.761 1.00 96.38 229 SER A C 1
ATOM 1694 O O . SER A 1 229 ? -8.478 10.885 -6.003 1.00 96.38 229 SER A O 1
ATOM 1696 N N . TRP A 1 230 ? -8.030 8.730 -6.445 1.00 96.19 230 TRP A N 1
ATOM 1697 C CA . TRP A 1 230 ? -8.515 8.173 -5.178 1.00 96.19 230 TRP A CA 1
ATOM 1698 C C . TRP A 1 230 ? -7.600 8.524 -4.001 1.00 96.19 230 TRP A C 1
ATOM 1700 O O . TRP A 1 230 ? -8.052 8.699 -2.867 1.00 96.19 230 TRP A O 1
ATOM 1710 N N . GLY A 1 231 ? -6.298 8.631 -4.269 1.00 95.50 231 GLY A N 1
ATOM 1711 C CA . GLY A 1 231 ? -5.310 9.061 -3.293 1.00 95.50 231 GLY A CA 1
ATOM 1712 C C . GLY A 1 231 ? -5.516 10.518 -2.880 1.00 95.50 231 GLY A C 1
ATOM 1713 O O . GLY A 1 231 ? -5.654 11.417 -3.704 1.00 95.50 231 GLY A O 1
ATOM 1714 N N . VAL A 1 232 ? -5.473 10.785 -1.577 1.00 95.81 232 VAL A N 1
ATOM 1715 C CA . VAL A 1 232 ? -5.566 12.142 -1.035 1.00 95.81 232 VAL A CA 1
ATOM 1716 C C . VAL A 1 232 ? -4.177 12.628 -0.642 1.00 95.81 232 VAL A C 1
ATOM 1718 O O . VAL A 1 232 ? -3.673 12.289 0.433 1.00 95.81 232 VAL A O 1
ATOM 1721 N N . GLU A 1 233 ? -3.566 13.464 -1.481 1.00 93.38 233 GLU A N 1
ATOM 1722 C CA . GLU A 1 233 ? -2.320 14.152 -1.136 1.00 93.38 233 GLU A CA 1
ATOM 1723 C C . GLU A 1 233 ? -2.597 15.264 -0.111 1.00 93.38 233 GLU A C 1
ATOM 1725 O O . GLU A 1 233 ? -3.381 16.186 -0.342 1.00 93.38 233 GLU A O 1
ATOM 1730 N N . LYS A 1 234 ? -1.987 15.165 1.075 1.00 89.94 234 LYS A N 1
ATOM 1731 C CA . LYS A 1 234 ? -2.112 16.192 2.127 1.00 89.94 234 LYS A CA 1
ATOM 1732 C C . LYS A 1 234 ? -0.984 17.198 2.083 1.00 89.94 234 LYS A C 1
ATOM 1734 O O . LYS A 1 234 ? -1.203 18.378 2.345 1.00 89.94 234 LYS A O 1
ATOM 1739 N N . THR A 1 235 ? 0.212 16.713 1.795 1.00 90.62 235 THR A N 1
ATOM 1740 C CA . THR A 1 235 ? 1.425 17.502 1.619 1.00 90.62 235 THR A CA 1
ATOM 1741 C C . THR A 1 235 ? 2.308 16.787 0.607 1.00 90.62 235 THR A C 1
ATOM 1743 O O . THR A 1 235 ? 2.121 15.598 0.346 1.00 90.62 235 THR A O 1
ATOM 1746 N N . LYS A 1 236 ? 3.302 17.500 0.071 1.00 86.50 236 LYS A N 1
ATOM 1747 C CA . LYS A 1 236 ? 4.265 16.925 -0.867 1.00 86.50 236 LYS A CA 1
ATOM 1748 C C . LYS A 1 236 ? 4.856 15.623 -0.318 1.00 86.50 236 LYS A C 1
ATOM 1750 O O . LYS A 1 236 ? 5.430 15.607 0.775 1.00 86.50 236 LYS A O 1
ATOM 1755 N N . ASN A 1 237 ? 4.778 14.553 -1.106 1.00 85.69 237 ASN A N 1
ATOM 1756 C CA . ASN A 1 237 ? 5.245 13.207 -0.749 1.00 85.69 237 ASN A CA 1
ATOM 1757 C C . ASN A 1 237 ? 4.490 12.579 0.444 1.00 85.69 237 ASN A C 1
ATOM 1759 O O . ASN A 1 237 ? 5.053 11.763 1.192 1.00 85.69 237 ASN A O 1
ATOM 1763 N N . PHE A 1 238 ? 3.237 12.971 0.665 1.00 91.19 238 PHE A N 1
ATOM 1764 C CA . PHE A 1 238 ? 2.344 12.372 1.648 1.00 91.19 238 PHE A CA 1
ATOM 1765 C C . PHE A 1 238 ? 0.940 12.251 1.057 1.00 91.19 238 PHE A C 1
ATOM 1767 O O . PHE A 1 238 ? 0.154 13.201 1.070 1.00 91.19 238 PHE A O 1
ATOM 1774 N N . ALA A 1 239 ? 0.626 11.049 0.583 1.00 95.25 239 ALA A N 1
ATOM 1775 C CA . ALA A 1 239 ? -0.689 10.693 0.085 1.00 95.25 239 ALA A CA 1
ATOM 1776 C C . ALA A 1 239 ? -1.246 9.497 0.867 1.00 95.25 239 ALA A C 1
ATOM 1778 O O . ALA A 1 239 ? -0.497 8.626 1.322 1.00 95.25 239 ALA A O 1
ATOM 1779 N N . LEU A 1 240 ? -2.559 9.511 1.078 1.00 97.31 240 LEU A N 1
ATOM 1780 C CA . LEU A 1 240 ? -3.307 8.477 1.784 1.00 97.31 240 LEU A CA 1
ATOM 1781 C C . LEU A 1 240 ? -4.365 7.899 0.854 1.00 97.31 240 LEU A C 1
ATOM 1783 O O . LEU A 1 240 ? -5.109 8.658 0.240 1.00 97.31 240 LEU A O 1
ATOM 1787 N N . TRP A 1 241 ? -4.471 6.577 0.815 1.00 98.12 241 TRP A N 1
ATOM 1788 C CA . TRP A 1 241 ? -5.551 5.878 0.132 1.00 98.12 241 TRP A CA 1
ATOM 1789 C C . TRP A 1 241 ? -6.474 5.272 1.184 1.00 98.12 241 TRP A C 1
ATOM 1791 O O . TRP A 1 241 ? -5.986 4.526 2.042 1.00 98.12 241 TRP A O 1
ATOM 1801 N N . PRO A 1 242 ? -7.779 5.584 1.155 1.00 97.69 242 PRO A N 1
ATOM 1802 C CA . PRO A 1 242 ? -8.746 4.853 1.952 1.00 97.69 242 PRO A CA 1
ATOM 1803 C C . PRO A 1 242 ? -8.885 3.444 1.376 1.00 97.69 242 PRO A C 1
ATOM 1805 O O . PRO A 1 242 ? -9.237 3.271 0.207 1.00 97.69 242 PRO A O 1
ATOM 1808 N N . ILE A 1 243 ? -8.534 2.458 2.197 1.00 98.12 243 ILE A N 1
ATOM 1809 C CA . ILE A 1 243 ? -8.606 1.028 1.883 1.00 98.12 243 ILE A CA 1
ATOM 1810 C C . ILE A 1 243 ? -9.911 0.435 2.411 1.00 98.12 243 ILE A C 1
ATOM 1812 O O . ILE A 1 243 ? -10.544 -0.361 1.727 1.00 98.12 243 ILE A O 1
ATOM 1816 N N . LEU A 1 244 ? -10.328 0.872 3.601 1.00 97.56 244 LEU A N 1
ATOM 1817 C CA . LEU A 1 244 ? -11.638 0.607 4.185 1.00 97.56 244 LEU A CA 1
ATOM 1818 C C . LEU A 1 244 ? -12.212 1.935 4.693 1.00 97.56 244 LEU A C 1
ATOM 1820 O O . LEU A 1 244 ? -11.505 2.687 5.367 1.00 97.56 244 LEU A O 1
ATOM 1824 N N . ASP A 1 245 ? -13.461 2.217 4.338 1.00 97.06 245 ASP A N 1
ATOM 1825 C CA . ASP A 1 245 ? -14.265 3.336 4.844 1.00 97.06 245 ASP A CA 1
ATOM 1826 C C . ASP A 1 245 ? -15.723 2.856 4.921 1.00 97.06 245 ASP A C 1
ATOM 1828 O O . ASP A 1 245 ? -16.511 3.038 3.992 1.00 97.06 245 ASP A O 1
ATOM 1832 N N . ASP A 1 246 ? -16.037 2.114 5.985 1.00 96.50 246 ASP A N 1
ATOM 1833 C CA . ASP A 1 246 ? -17.339 1.483 6.210 1.00 96.50 246 ASP A CA 1
ATOM 1834 C C . ASP A 1 246 ? -18.087 2.177 7.357 1.00 96.50 246 ASP A C 1
ATOM 1836 O O . ASP A 1 246 ? -17.834 1.970 8.546 1.00 96.50 246 ASP A O 1
ATOM 1840 N N . VAL A 1 247 ? -19.055 3.011 6.979 1.00 96.06 247 VAL A N 1
ATOM 1841 C CA . VAL A 1 247 ? -19.880 3.785 7.916 1.00 96.06 247 VAL A CA 1
ATOM 1842 C C . VAL A 1 247 ? -20.808 2.894 8.748 1.00 96.06 247 VAL A C 1
ATOM 1844 O O . VAL A 1 247 ? -21.175 3.278 9.858 1.00 96.06 247 VAL A O 1
ATOM 1847 N N . GLU A 1 248 ? -21.211 1.727 8.245 1.00 95.69 248 GLU A N 1
ATOM 1848 C CA . GLU A 1 248 ? -22.052 0.800 9.008 1.00 95.69 248 GLU A CA 1
ATOM 1849 C C . GLU A 1 248 ? -21.223 0.046 10.048 1.00 95.69 248 GLU A C 1
ATOM 1851 O O . GLU A 1 248 ? -21.684 -0.133 11.174 1.00 95.69 248 GLU A O 1
ATOM 1856 N N . TRP A 1 249 ? -19.973 -0.292 9.723 1.00 94.31 249 TRP A N 1
ATOM 1857 C CA . TRP A 1 249 ? -18.998 -0.823 10.680 1.00 94.31 249 TRP A CA 1
ATOM 1858 C C . TRP A 1 249 ? -18.785 0.130 11.861 1.00 94.31 249 TRP A C 1
ATOM 1860 O O . TRP A 1 249 ? -18.835 -0.296 13.013 1.00 94.31 249 TRP A O 1
ATOM 1870 N N . ALA A 1 250 ? -18.660 1.432 11.587 1.00 94.38 250 ALA A N 1
ATOM 1871 C CA . ALA A 1 250 ? -18.529 2.468 12.616 1.00 94.38 250 ALA A CA 1
ATOM 1872 C C . ALA A 1 250 ? -19.747 2.577 13.556 1.00 94.38 250 ALA A C 1
ATOM 1874 O O . ALA A 1 250 ? -19.644 3.109 14.660 1.00 94.38 250 ALA A O 1
ATOM 1875 N N . LYS A 1 251 ? -20.924 2.111 13.121 1.00 95.69 251 LYS A N 1
ATOM 1876 C CA . LYS A 1 251 ? -22.161 2.128 13.920 1.00 95.69 251 LYS A CA 1
ATOM 1877 C C . LYS A 1 251 ? -22.368 0.850 14.727 1.00 95.69 251 LYS A C 1
ATOM 1879 O O . LYS A 1 251 ? -23.312 0.803 15.518 1.00 95.69 251 LYS A O 1
ATOM 1884 N N . MET A 1 252 ? -21.557 -0.187 14.509 1.00 95.12 252 MET A N 1
ATOM 1885 C CA . MET A 1 252 ? -21.700 -1.448 15.228 1.00 95.12 252 MET A CA 1
ATOM 1886 C C . MET A 1 252 ? -21.446 -1.238 16.723 1.00 95.12 252 MET A C 1
ATOM 1888 O O . MET A 1 252 ? -20.492 -0.575 17.126 1.00 95.12 252 MET A O 1
ATOM 1892 N N . ASP A 1 253 ? -22.308 -1.826 17.551 1.00 95.00 253 ASP A N 1
ATOM 1893 C CA . ASP A 1 253 ? -22.070 -1.901 18.987 1.00 95.00 253 ASP A CA 1
ATOM 1894 C C . ASP A 1 253 ? -21.085 -3.039 19.262 1.00 95.00 253 ASP A C 1
ATOM 1896 O O . ASP A 1 253 ? -21.442 -4.219 19.246 1.00 95.00 253 ASP A O 1
ATOM 1900 N N . TRP A 1 254 ? -19.823 -2.675 19.476 1.00 93.38 254 TRP A N 1
ATOM 1901 C CA . TRP A 1 254 ? -18.760 -3.619 19.816 1.00 93.38 254 TRP A CA 1
ATOM 1902 C C . TRP A 1 254 ? -18.890 -4.167 21.247 1.00 93.38 254 TRP A C 1
ATOM 1904 O O . TRP A 1 254 ? -18.198 -5.125 21.593 1.00 93.38 254 TRP A O 1
ATOM 1914 N N . GLY A 1 255 ? -19.773 -3.610 22.087 1.00 93.56 255 GLY A N 1
ATOM 1915 C CA . GLY A 1 255 ? -19.911 -3.999 23.489 1.00 93.56 255 GLY A CA 1
ATOM 1916 C C . GLY A 1 255 ? -18.574 -3.921 24.236 1.00 93.56 255 GLY A C 1
ATOM 1917 O O . GLY A 1 255 ? -17.893 -2.898 24.203 1.00 93.56 255 GLY A O 1
ATOM 1918 N N . ASP A 1 256 ? -18.182 -5.025 24.880 1.00 92.94 256 ASP A N 1
ATOM 1919 C CA . ASP A 1 256 ? -16.887 -5.162 25.567 1.00 92.94 256 ASP A CA 1
ATOM 1920 C C . ASP A 1 256 ? -15.721 -5.530 24.621 1.00 92.94 256 ASP A C 1
ATOM 1922 O O . ASP A 1 256 ? -14.593 -5.730 25.076 1.00 92.94 256 ASP A O 1
ATOM 1926 N N . GLN A 1 257 ? -15.966 -5.678 23.314 1.00 91.00 257 GLN A N 1
ATOM 1927 C CA . GLN A 1 257 ? -14.923 -6.001 22.342 1.00 91.00 257 GLN A CA 1
ATOM 1928 C C . GLN A 1 257 ? -14.168 -4.747 21.908 1.00 91.00 257 GLN A C 1
ATOM 1930 O O . GLN A 1 257 ? -14.739 -3.680 21.680 1.00 91.00 257 GLN A O 1
ATOM 1935 N N . ASP A 1 258 ? -12.863 -4.899 21.699 1.00 88.88 258 ASP A N 1
ATOM 1936 C CA . ASP A 1 258 ? -12.010 -3.826 21.203 1.00 88.88 258 ASP A CA 1
ATOM 1937 C C . ASP A 1 258 ? -12.037 -3.685 19.667 1.00 88.88 258 ASP A C 1
ATOM 1939 O O . ASP A 1 258 ? -11.084 -3.204 19.071 1.00 88.88 258 ASP A O 1
ATOM 1943 N N . GLY A 1 259 ? -13.169 -3.979 19.026 1.00 94.88 259 GLY A N 1
ATOM 1944 C CA . GLY A 1 259 ? -13.305 -3.991 17.568 1.00 94.88 259 GLY A CA 1
ATOM 1945 C C . GLY A 1 259 ? -13.077 -5.383 16.994 1.00 94.88 259 GLY A C 1
ATOM 1946 O O . GLY A 1 259 ? -13.110 -6.383 17.716 1.00 94.88 259 GLY A O 1
ATOM 1947 N N . LYS A 1 260 ? -12.847 -5.456 15.683 1.00 96.12 260 LYS A N 1
ATOM 1948 C CA . LYS A 1 260 ? -12.607 -6.724 14.987 1.00 96.12 260 LYS A CA 1
ATOM 1949 C C . LYS A 1 260 ? -11.357 -6.652 14.125 1.00 96.12 260 LYS A C 1
ATOM 1951 O O . LYS A 1 260 ? -11.079 -5.638 13.492 1.00 96.12 260 LYS A O 1
ATOM 1956 N N . ASP A 1 261 ? -10.623 -7.757 14.098 1.00 97.50 261 ASP A N 1
ATOM 1957 C CA . ASP A 1 261 ? -9.480 -7.926 13.211 1.00 97.50 261 ASP A CA 1
ATOM 1958 C C . ASP A 1 261 ? -9.954 -7.978 11.754 1.00 97.50 261 ASP A C 1
ATOM 1960 O O . ASP A 1 261 ? -10.879 -8.720 11.409 1.00 97.50 261 ASP A O 1
ATOM 1964 N N . VAL A 1 262 ? -9.310 -7.189 10.898 1.00 97.56 262 VAL A N 1
ATOM 1965 C CA . VAL A 1 262 ? -9.615 -7.104 9.467 1.00 97.56 262 VAL A CA 1
ATOM 1966 C C . VAL A 1 262 ? -8.404 -7.568 8.678 1.00 97.56 262 VAL A C 1
ATOM 1968 O O . VAL A 1 262 ? -7.307 -7.032 8.831 1.00 97.56 262 VAL A O 1
ATOM 1971 N N . GLU A 1 263 ? -8.591 -8.557 7.809 1.00 98.12 263 GLU A N 1
ATOM 1972 C CA . GLU A 1 263 ? -7.571 -8.902 6.823 1.00 98.12 263 GLU A CA 1
ATOM 1973 C C . GLU A 1 263 ? -7.660 -7.933 5.645 1.00 98.12 263 GLU A C 1
ATOM 1975 O O . GLU A 1 263 ? -8.720 -7.754 5.047 1.00 98.12 263 GLU A O 1
ATOM 1980 N N . VAL A 1 264 ? -6.532 -7.313 5.321 1.00 98.12 264 VAL A N 1
ATOM 1981 C CA . VAL A 1 264 ? -6.373 -6.377 4.215 1.00 98.12 264 VAL A CA 1
ATOM 1982 C C . VAL A 1 264 ? -5.380 -6.965 3.227 1.00 98.12 264 VAL A C 1
ATOM 1984 O O . VAL A 1 264 ? -4.245 -7.278 3.592 1.00 98.12 264 VAL A O 1
ATOM 1987 N N . GLY A 1 265 ? -5.801 -7.077 1.972 1.00 97.88 265 GLY A N 1
ATOM 1988 C CA . GLY A 1 265 ? -4.957 -7.417 0.835 1.00 97.88 265 GLY A CA 1
ATOM 1989 C C . GLY A 1 265 ? -4.848 -6.235 -0.122 1.00 97.88 265 GLY A C 1
ATOM 1990 O O . GLY A 1 265 ? -5.859 -5.627 -0.463 1.00 97.88 265 GLY A O 1
ATOM 1991 N N . VAL A 1 266 ? -3.644 -5.921 -0.595 1.00 98.31 266 VAL A N 1
ATOM 1992 C CA . VAL A 1 266 ? -3.452 -5.027 -1.750 1.00 98.31 266 VAL A CA 1
ATOM 1993 C C . VAL A 1 266 ? -2.508 -5.650 -2.768 1.00 98.31 266 VAL A C 1
ATOM 1995 O O . VAL A 1 266 ? -1.557 -6.335 -2.391 1.00 98.31 266 VAL A O 1
ATOM 1998 N N . ARG A 1 267 ? -2.743 -5.423 -4.060 1.00 97.44 267 ARG A N 1
ATOM 1999 C CA . ARG A 1 267 ? -1.896 -5.948 -5.142 1.00 97.44 267 ARG A CA 1
ATOM 2000 C C . ARG A 1 267 ? -1.822 -4.960 -6.296 1.00 97.44 267 ARG A C 1
ATOM 2002 O O . ARG A 1 267 ? -2.792 -4.266 -6.584 1.00 97.44 267 ARG A O 1
ATOM 2009 N N . LEU A 1 268 ? -0.673 -4.936 -6.966 1.00 97.38 268 LEU A N 1
ATOM 2010 C CA . LEU A 1 268 ? -0.493 -4.248 -8.239 1.00 97.38 268 LEU A CA 1
ATOM 2011 C C . LEU A 1 268 ? -0.475 -5.266 -9.366 1.00 97.38 268 LEU A C 1
ATOM 2013 O O . LEU A 1 268 ? 0.085 -6.352 -9.217 1.00 97.38 268 LEU A O 1
ATOM 2017 N N . ARG A 1 269 ? -1.058 -4.893 -10.499 1.00 97.25 269 ARG A N 1
ATOM 2018 C CA . ARG A 1 269 ? -0.995 -5.636 -11.755 1.00 97.25 269 ARG A CA 1
ATOM 2019 C C . ARG A 1 269 ? -0.598 -4.674 -12.871 1.00 97.25 269 ARG A C 1
ATOM 2021 O O . ARG A 1 269 ? -0.979 -3.511 -12.848 1.00 97.25 269 ARG A O 1
ATOM 2028 N N . SER A 1 270 ? 0.225 -5.144 -13.797 1.00 97.12 270 SER A N 1
ATOM 2029 C CA . SER A 1 270 ? 0.642 -4.441 -15.015 1.00 97.12 270 SER A CA 1
ATOM 2030 C C . SER A 1 270 ? 1.444 -5.429 -15.859 1.00 97.12 270 SER A C 1
ATOM 2032 O O . SER A 1 270 ? 2.275 -6.171 -15.326 1.00 97.12 270 SER A O 1
ATOM 2034 N N . ALA A 1 271 ? 1.240 -5.426 -17.174 1.00 96.12 271 ALA A N 1
ATOM 2035 C CA . ALA A 1 271 ? 2.055 -6.182 -18.121 1.00 96.12 271 ALA A CA 1
ATOM 2036 C C . ALA A 1 271 ? 3.503 -5.664 -18.177 1.00 96.12 271 ALA A C 1
ATOM 2038 O O . ALA A 1 271 ? 4.404 -6.387 -18.598 1.00 96.12 271 ALA A O 1
ATOM 2039 N N . ARG A 1 272 ? 3.754 -4.439 -17.696 1.00 95.44 272 ARG A N 1
ATOM 2040 C CA . ARG A 1 272 ? 5.099 -3.858 -17.544 1.00 95.44 272 ARG A CA 1
ATOM 2041 C C . ARG A 1 272 ? 5.804 -4.288 -16.251 1.00 95.44 272 ARG A C 1
ATOM 2043 O O . ARG A 1 272 ? 6.912 -3.833 -15.971 1.00 95.44 272 ARG A O 1
ATOM 2050 N N . GLY A 1 273 ? 5.196 -5.182 -15.464 1.00 95.44 273 GLY A N 1
ATOM 2051 C CA . GLY A 1 273 ? 5.834 -5.875 -14.343 1.00 95.44 273 GLY A CA 1
ATOM 2052 C C . GLY A 1 273 ? 6.482 -4.923 -13.334 1.00 95.44 273 GLY A C 1
ATOM 2053 O O . GLY A 1 273 ? 5.809 -4.151 -12.648 1.00 95.44 273 GLY A O 1
ATOM 2054 N N . ARG A 1 274 ? 7.816 -4.960 -13.264 1.00 96.12 274 ARG A N 1
ATOM 2055 C CA . ARG A 1 274 ? 8.631 -4.183 -12.312 1.00 96.12 274 ARG A CA 1
ATOM 2056 C C . ARG A 1 274 ? 8.556 -2.665 -12.504 1.00 96.12 274 ARG A C 1
ATOM 2058 O O . ARG A 1 274 ? 8.993 -1.916 -11.630 1.00 96.12 274 ARG A O 1
ATOM 2065 N N . GLU A 1 275 ? 8.012 -2.181 -13.618 1.00 96.31 275 GLU A N 1
ATOM 2066 C CA . GLU A 1 275 ? 7.832 -0.744 -13.834 1.00 96.31 275 GLU A CA 1
ATOM 2067 C C . GLU A 1 275 ? 6.721 -0.147 -12.957 1.00 96.31 275 GLU A C 1
ATOM 2069 O O . GLU A 1 275 ? 6.826 1.001 -12.528 1.00 96.31 275 GLU A O 1
ATOM 2074 N N . ALA A 1 276 ? 5.692 -0.929 -12.615 1.00 96.88 276 ALA A N 1
ATOM 2075 C CA . ALA A 1 276 ? 4.611 -0.505 -11.729 1.00 96.88 276 ALA A CA 1
ATOM 2076 C C . ALA A 1 276 ? 5.011 -0.710 -10.263 1.00 96.88 276 ALA A C 1
ATOM 2078 O O . ALA A 1 276 ? 4.609 -1.688 -9.644 1.00 96.88 276 ALA A O 1
ATOM 2079 N N . THR A 1 277 ? 5.832 0.187 -9.711 1.00 97.12 277 THR A N 1
ATOM 2080 C CA . THR A 1 277 ? 6.346 0.084 -8.334 1.00 97.12 277 THR A CA 1
ATOM 2081 C C . THR A 1 277 ? 5.635 1.046 -7.381 1.00 97.12 277 THR A C 1
ATOM 2083 O O . THR A 1 277 ? 5.507 2.235 -7.666 1.00 97.12 277 THR A O 1
ATOM 2086 N N . VAL A 1 278 ? 5.259 0.566 -6.194 1.00 97.19 278 VAL A N 1
ATOM 2087 C CA . VAL A 1 278 ? 4.810 1.411 -5.075 1.00 97.19 278 VAL A CA 1
ATOM 2088 C C . VAL A 1 278 ? 5.512 1.034 -3.779 1.00 97.19 278 VAL A C 1
ATOM 2090 O O . VAL A 1 278 ? 6.063 -0.056 -3.623 1.00 97.19 278 VAL A O 1
ATOM 2093 N N . ARG A 1 279 ? 5.458 1.939 -2.801 1.00 97.06 279 ARG A N 1
ATOM 2094 C CA . ARG A 1 279 ? 5.918 1.675 -1.434 1.00 97.06 279 ARG A CA 1
ATOM 2095 C C . ARG A 1 279 ? 4.832 1.974 -0.415 1.00 97.06 279 ARG A C 1
ATOM 2097 O O . ARG A 1 279 ? 4.394 3.112 -0.291 1.00 97.06 279 ARG A O 1
ATOM 2104 N N . VAL A 1 280 ? 4.450 0.971 0.365 1.00 97.19 280 VAL A N 1
ATOM 2105 C CA . VAL A 1 280 ? 3.572 1.097 1.532 1.00 97.19 280 VAL A CA 1
ATOM 2106 C C . VAL A 1 280 ? 4.437 1.409 2.744 1.00 97.19 280 VAL A C 1
ATOM 2108 O O . VAL A 1 280 ? 5.355 0.665 3.071 1.00 97.19 280 VAL A O 1
ATOM 2111 N N . SER A 1 281 ? 4.161 2.511 3.429 1.00 94.75 281 SER A N 1
ATOM 2112 C CA . SER A 1 281 ? 4.986 2.945 4.568 1.00 94.75 281 SER A CA 1
ATOM 2113 C C . SER A 1 281 ? 4.259 2.897 5.905 1.00 94.75 281 SER A C 1
ATOM 2115 O O . SER A 1 281 ? 4.879 2.615 6.922 1.00 94.75 281 SER A O 1
ATOM 2117 N N . HIS A 1 282 ? 2.961 3.202 5.915 1.00 94.50 282 HIS A N 1
ATOM 2118 C CA . HIS A 1 282 ? 2.156 3.264 7.129 1.00 94.50 282 HIS A CA 1
ATOM 2119 C C . HIS A 1 282 ? 0.750 2.759 6.837 1.00 94.50 282 HIS A C 1
ATOM 2121 O O . HIS A 1 282 ? 0.222 2.976 5.743 1.00 94.50 282 HIS A O 1
ATOM 2127 N N . VAL A 1 283 ? 0.148 2.154 7.853 1.00 96.31 283 VAL A N 1
ATOM 2128 C CA . VAL A 1 283 ? -1.269 1.809 7.896 1.00 96.31 283 VAL A CA 1
ATOM 2129 C C . VAL A 1 283 ? -1.848 2.501 9.120 1.00 96.31 283 VAL A C 1
ATOM 2131 O O . VAL A 1 283 ? -1.348 2.322 10.229 1.00 96.31 283 VAL A O 1
ATOM 2134 N N . TYR A 1 284 ? -2.858 3.331 8.905 1.00 96.75 284 TYR A N 1
ATOM 2135 C CA . TYR A 1 284 ? -3.622 3.986 9.957 1.00 96.75 284 TYR A CA 1
ATOM 2136 C C . TYR A 1 284 ? -4.990 3.328 10.013 1.00 96.75 284 TYR A C 1
ATOM 2138 O O . TYR A 1 284 ? -5.569 3.051 8.966 1.00 96.75 284 TYR A O 1
ATOM 2146 N N . TYR A 1 285 ? -5.512 3.097 11.206 1.00 97.62 285 TYR A N 1
ATOM 2147 C CA . TYR A 1 285 ? -6.842 2.536 11.372 1.00 97.62 285 TYR A CA 1
ATOM 2148 C C . TYR A 1 285 ? -7.506 3.103 12.619 1.00 97.62 285 TYR A C 1
ATOM 2150 O O . TYR A 1 285 ? -6.823 3.606 13.519 1.00 97.62 285 TYR A O 1
ATOM 2158 N N . ALA A 1 286 ? -8.831 3.065 12.618 1.00 94.44 286 ALA A N 1
ATOM 2159 C CA . ALA A 1 286 ? -9.680 3.421 13.739 1.00 94.44 286 ALA A CA 1
ATOM 2160 C C . ALA A 1 286 ? -10.845 2.438 13.784 1.00 94.44 286 ALA A C 1
ATOM 2162 O O . ALA A 1 286 ? -11.342 2.037 12.708 1.00 94.44 286 ALA A O 1
#

Mean predicted aligned error: 13.44 Å

Foldseek 3Di:
DDDDPDPPPDPDPDDPVVVVVVVLVVVVVLVVVVVVVVCVVVPPPDDDDDDDDDDDDDDDDDDDDDDDDDPDDDDPDPDDPLWQDQFQQKDKPQFFPFADPVDPPTPGNVDDPDPDSCVPPPPGQIFTKDWQQRGKDKDKDFLFQQFWKKWWKFQLAAFLPRPSCVLAPHRRNDPDPPNPSDDDDDDDDDDDDDPDDPPGGQHADQQKKKWKDKPRGTPDIDTSVRVVSQWDDPDVSTTMHTRTRDNVSNVDDCDPGSHGMMMMIMHMHDNVTRRRMMTTRDMDHD

Sequence (286 aa):
DEKNPADEEAGEPKTEEAADEEKIRELTQATKRAMRTVRRAAGVEGRPAVGVTQPRRGRGQGQGQKRGREAQQTQIRILDEDAVVPGRGWSLNDAKAGFCDGSSTSRCGRNFGSNCLLSGHNDGRAGLIGDALSGWLVMTVPNVKEGIILMRMECWVAANSNPRTEGWTAVDDQPAPDGNGGGGGGGDGGSNSTRGLKGNPAELPDDMEFDIAINGAIVKTMKKEEFMSWGVEKTKNFALWPILDDVEWAKMDWGDQDGKDVEVGVRLRSARGREATVRVSHVYYA

Nearest PDB structures (foldseek):
  1yi7-assembly1_D  TM=2.313E-01  e=4.916E+00  Clostridium a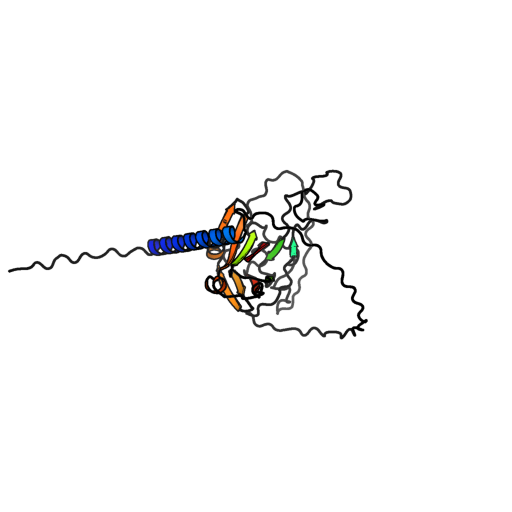cetobutylicum ATCC 824

Solvent-accessible surface area (backbone atoms only — not comparable to full-atom values): 17650 Å² total; per-residue (Å²): 141,82,85,82,94,79,84,79,82,79,77,78,80,80,56,73,67,61,59,53,55,52,52,53,52,51,53,53,49,52,52,55,50,54,54,52,51,52,50,61,74,68,51,78,72,83,75,84,91,78,83,90,79,84,86,83,90,80,88,81,88,81,84,90,78,88,80,81,85,76,83,80,77,82,71,87,75,86,70,60,95,76,59,72,52,74,35,73,17,57,37,84,36,65,68,55,58,68,48,74,80,80,50,95,82,44,48,34,33,65,54,92,88,62,86,56,96,62,54,64,56,87,77,64,68,41,23,44,25,31,23,20,31,8,37,29,52,59,49,77,46,71,45,40,43,48,28,35,33,34,35,33,49,36,63,62,38,54,49,61,66,48,76,66,48,64,69,50,89,36,53,50,65,46,76,61,98,75,74,76,83,76,87,59,75,92,76,83,83,81,82,79,89,65,94,68,74,80,69,83,54,42,72,66,46,83,70,26,35,42,38,36,24,52,71,66,38,78,78,46,77,32,46,41,70,54,50,62,67,61,35,47,70,80,49,94,98,40,31,36,33,75,77,37,82,35,71,67,48,44,67,55,84,51,78,95,47,71,44,44,71,42,39,40,33,40,32,42,40,34,97,66,25,47,43,40,27,36,29,46,56,48,77,50,74,53

Organism: Trieres chinensis (NCBI:txid1514140)

pLDDT: mean 77.96, std 20.51, range [37.06, 98.44]

Secondary structure (DSSP, 8-state):
----------PPPPPHHHHHHHHHHHHHHHHHHHHHHHHHHTT-S--PPPPP-PPP------------------------TT---B-S--EEESPPSS--SS-TT--TT--TT---TTTTTTT---EEEE-TTS-BEEEEEEEE-SSEEEEEEES-SPTT--STTTT--SGGGPPPTT-----------------PPPPPPPPPPTT-EEEEEETTEEEEEEEHHHHHHHSEEEETTEEEEEEEE-TTGGGS--TTS--EEEEEEEEEE-TTGGGS-EEEEEEEE-

Radius of gyration: 25.74 Å; Cα contacts (8 Å, |Δi|>4): 426; chains: 1; bounding box: 93×65×69 Å